Protein AF-0000000069045627 (afdb_homodimer)

Radius of gyration: 21.88 Å; Cα contacts (8 Å, |Δi|>4): 289; chains: 2; bounding box: 54×64×60 Å

Sequence (318 aa):
MNRHRKIKRFFKDYVNQIYPMMIELLEDELQKSTEKRKRIWTRKWILRRGTHGASVGLLRELASEDVNEYRSFMRMNVEQFQLILQNISDKIQRSDTAMREAISAKDKLQVTLSFLATGNSFRTLTHIFRVPKPSISTFLPEVLDAIYDFLKDYIKVRKMNRHRKIKRFFKDYVNQIYPMMIELLEDELQKSTEKRKRIWTRKWILRRGTHGASVGLLRELASEDVNEYRSFMRMNVEQFQLILQNISDKIQRSDTAMREAISAKDKLQVTLSFLATGNSFRTLTHIFRVPKPSISTFLPEVLDAIYDFLKDYIKVRK

Structure (mmCIF, N/CA/C/O backbone):
data_AF-0000000069045627-model_v1
#
loop_
_entity.id
_entity.type
_entity.pdbx_description
1 polymer 'Uncharacterized protein'
#
loop_
_atom_site.group_PDB
_atom_site.id
_atom_site.type_symbol
_atom_site.label_atom_id
_atom_site.label_alt_id
_atom_site.label_comp_id
_atom_site.label_asym_id
_atom_site.label_entity_id
_atom_site.label_seq_id
_atom_site.pdbx_PDB_ins_code
_atom_site.Cartn_x
_atom_site.Cartn_y
_atom_site.Cartn_z
_atom_site.occupancy
_atom_site.B_iso_or_equiv
_atom_site.auth_seq_id
_atom_site.auth_comp_id
_atom_site.auth_asym_id
_atom_site.auth_atom_id
_atom_site.pdbx_PDB_model_num
ATOM 1 N N . MET A 1 1 ? -20.578 34.938 -1.764 1 29.09 1 MET A N 1
ATOM 2 C CA . MET A 1 1 ? -19.781 34.656 -2.947 1 29.09 1 MET A CA 1
ATOM 3 C C . MET A 1 1 ? -19.422 33.156 -2.99 1 29.09 1 MET A C 1
ATOM 5 O O . MET A 1 1 ? -19.5 32.469 -1.977 1 29.09 1 MET A O 1
ATOM 9 N N . ASN A 1 2 ? -18.641 32.688 -4.125 1 38.72 2 ASN A N 1
ATOM 10 C CA . ASN A 1 2 ? -18.438 31.672 -5.141 1 38.72 2 ASN A CA 1
ATOM 11 C C . ASN A 1 2 ? -17.469 30.609 -4.672 1 38.72 2 ASN A C 1
ATOM 13 O O . ASN A 1 2 ? -16.25 30.859 -4.594 1 38.72 2 ASN A O 1
ATOM 17 N N . ARG A 1 3 ? -17.734 29.734 -3.986 1 43.62 3 ARG A N 1
ATOM 18 C CA . ARG A 1 3 ? -17.094 28.516 -3.477 1 43.62 3 ARG A CA 1
ATOM 19 C C . ARG A 1 3 ? -16.375 27.766 -4.594 1 43.62 3 ARG A C 1
ATOM 21 O O . ARG A 1 3 ? -15.266 27.266 -4.398 1 43.62 3 ARG A O 1
ATOM 28 N N . HIS A 1 4 ? -16.859 27.938 -5.73 1 41.72 4 HIS A N 1
ATOM 29 C CA . HIS A 1 4 ? -16.359 27.406 -6.988 1 41.72 4 HIS A CA 1
ATOM 30 C C . HIS A 1 4 ? -15.055 28.078 -7.395 1 41.72 4 HIS A C 1
ATOM 32 O O . HIS A 1 4 ? -14.141 27.438 -7.898 1 41.72 4 HIS A O 1
ATOM 38 N N . ARG A 1 5 ? -14.875 29.281 -7.145 1 47.22 5 ARG A N 1
ATOM 39 C CA . ARG A 1 5 ? -13.711 30 -7.641 1 47.22 5 ARG A CA 1
ATOM 40 C C . ARG A 1 5 ? -12.469 29.656 -6.832 1 47.22 5 ARG A C 1
ATOM 42 O O . ARG A 1 5 ? -11.367 29.547 -7.383 1 47.22 5 ARG A O 1
ATOM 49 N N . LYS A 1 6 ? -12.664 29.281 -5.625 1 44.47 6 LYS A N 1
ATOM 50 C CA . LYS A 1 6 ? -11.547 29.047 -4.707 1 44.47 6 LYS A CA 1
ATOM 51 C C . LYS A 1 6 ? -11.008 27.625 -4.859 1 44.47 6 LYS A C 1
ATOM 53 O O . LYS A 1 6 ? -9.805 27.391 -4.719 1 44.47 6 LYS A O 1
ATOM 58 N N . ILE A 1 7 ? -11.703 26.734 -5.301 1 44.66 7 ILE A N 1
ATOM 59 C CA . ILE A 1 7 ? -11.266 25.406 -5.73 1 44.66 7 ILE A CA 1
ATOM 60 C C . ILE A 1 7 ? -10.398 25.531 -6.977 1 44.66 7 ILE A C 1
ATOM 62 O O . ILE A 1 7 ? -9.367 24.859 -7.09 1 44.66 7 ILE A O 1
ATOM 66 N N . LYS A 1 8 ? -10.688 26.422 -7.867 1 45.97 8 LYS A N 1
ATOM 67 C CA . LYS A 1 8 ? -9.938 26.688 -9.094 1 45.97 8 LYS A CA 1
ATOM 68 C C . LYS A 1 8 ? -8.523 27.156 -8.781 1 45.97 8 LYS A C 1
ATOM 70 O O . LYS A 1 8 ? -7.562 26.703 -9.406 1 45.97 8 LYS A O 1
ATOM 75 N N . ARG A 1 9 ? -8.32 28.047 -7.793 1 48.56 9 ARG A N 1
ATOM 76 C CA . ARG A 1 9 ? -6.992 28.562 -7.461 1 48.56 9 ARG A CA 1
ATOM 77 C C . ARG A 1 9 ? -6.164 27.5 -6.727 1 48.56 9 ARG A C 1
ATOM 79 O O . ARG A 1 9 ? -4.969 27.359 -6.988 1 48.56 9 ARG A O 1
ATOM 86 N N . PHE A 1 10 ? -6.629 26.75 -6 1 42.94 10 PHE A N 1
ATOM 87 C CA . PHE A 1 10 ? -5.973 25.625 -5.336 1 42.94 10 PHE A CA 1
ATOM 88 C C . PHE A 1 10 ? -5.449 24.625 -6.359 1 42.94 10 PHE A C 1
ATOM 90 O O . PHE A 1 10 ? -4.316 24.156 -6.254 1 42.94 10 PHE A O 1
ATOM 97 N N . PHE A 1 11 ? -6.094 24.5 -7.496 1 45.31 11 PHE A N 1
ATOM 98 C CA . PHE A 1 11 ? -5.562 23.703 -8.586 1 45.31 11 PHE A CA 1
ATOM 99 C C . PHE A 1 11 ? -4.422 24.422 -9.289 1 45.31 11 PHE A C 1
ATOM 101 O O . PHE A 1 11 ? -3.426 23.797 -9.672 1 45.31 11 PHE A O 1
ATOM 108 N N . LYS A 1 12 ? -4.484 25.562 -9.422 1 46.28 12 LYS A N 1
ATOM 109 C CA . LYS A 1 12 ? -3.422 26.297 -10.094 1 46.28 12 LYS A CA 1
ATOM 110 C C . LYS A 1 12 ? -2.111 26.203 -9.32 1 46.28 12 LYS A C 1
ATOM 112 O O . LYS A 1 12 ? -1.058 25.938 -9.898 1 46.28 12 LYS A O 1
ATOM 117 N N . ASP A 1 13 ? -2.137 26.5 -8.078 1 43.38 13 ASP A N 1
ATOM 118 C CA . ASP A 1 13 ? -0.967 26.594 -7.211 1 43.38 13 ASP A CA 1
ATOM 119 C C . ASP A 1 13 ? -0.423 25.203 -6.875 1 43.38 13 ASP A C 1
ATOM 121 O O . ASP A 1 13 ? 0.788 25.031 -6.727 1 43.38 13 ASP A O 1
ATOM 125 N N . TYR A 1 14 ? -1.104 24.25 -6.676 1 41.78 14 TYR A N 1
ATOM 126 C CA . TYR A 1 14 ? -0.613 22.875 -6.59 1 41.78 14 TYR A CA 1
ATOM 127 C C . TYR A 1 14 ? 0.168 22.5 -7.84 1 41.78 14 TYR A C 1
ATOM 129 O O . TYR A 1 14 ? 1.238 21.891 -7.75 1 41.78 14 TYR A O 1
ATOM 137 N N . VAL A 1 15 ? -0.14 23.047 -8.961 1 43.44 15 VAL A N 1
ATOM 138 C CA . VAL A 1 15 ? 0.627 22.953 -10.195 1 43.44 15 VAL A CA 1
ATOM 139 C C . VAL A 1 15 ? 1.948 23.703 -10.039 1 43.44 15 VAL A C 1
ATOM 141 O O . VAL A 1 15 ? 3.002 23.219 -10.453 1 43.44 15 VAL A O 1
ATOM 144 N N . ASN A 1 16 ? 2.023 24.781 -9.438 1 46.12 16 ASN A N 1
ATOM 145 C CA . ASN A 1 16 ? 3.279 25.5 -9.242 1 46.12 16 ASN A CA 1
ATOM 146 C C . ASN A 1 16 ? 4.168 24.812 -8.211 1 46.12 16 ASN A C 1
ATOM 148 O O . ASN A 1 16 ? 5.395 24.906 -8.281 1 46.12 16 ASN A O 1
ATOM 152 N N . GLN A 1 17 ? 3.578 24.219 -7.117 1 42.66 17 GLN A N 1
ATOM 153 C CA . GLN A 1 17 ? 4.332 23.453 -6.133 1 42.66 17 GLN A CA 1
ATOM 154 C C . GLN A 1 17 ? 4.676 22.062 -6.664 1 42.66 17 GLN A C 1
ATOM 156 O O . GLN A 1 17 ? 5.645 21.453 -6.211 1 42.66 17 GLN A O 1
ATOM 161 N N . ILE A 1 18 ? 3.916 21.516 -7.461 1 45.47 18 ILE A N 1
ATOM 162 C CA . ILE A 1 18 ? 4.289 20.328 -8.227 1 45.47 18 ILE A CA 1
ATOM 163 C C . ILE A 1 18 ? 5.488 20.656 -9.125 1 45.47 18 ILE A C 1
ATOM 165 O O . ILE A 1 18 ? 6.355 19.797 -9.328 1 45.47 18 ILE A O 1
ATOM 169 N N . TYR A 1 19 ? 5.586 21.859 -9.492 1 45.12 19 TYR A N 1
ATOM 170 C CA . TYR A 1 19 ? 6.738 22.281 -10.289 1 45.12 19 TYR A CA 1
ATOM 171 C C . TYR A 1 19 ? 8.039 21.984 -9.555 1 45.12 19 TYR A C 1
ATOM 173 O O . TYR A 1 19 ? 8.961 21.391 -10.125 1 45.12 19 TYR A O 1
ATOM 181 N N . PRO A 1 20 ? 8.18 22.609 -8.367 1 46.31 20 PRO A N 1
ATOM 182 C CA . PRO A 1 20 ? 9.438 22.172 -7.746 1 46.31 20 PRO A CA 1
ATOM 183 C C . PRO A 1 20 ? 9.477 20.688 -7.461 1 46.31 20 PRO A C 1
ATOM 185 O O . PRO A 1 20 ? 10.539 20.062 -7.551 1 46.31 20 PRO A O 1
ATOM 188 N N . MET A 1 21 ? 8.375 20.031 -7.199 1 44.62 21 MET A N 1
ATOM 189 C CA . MET A 1 21 ? 8.32 18.578 -7.098 1 44.62 21 MET A CA 1
ATOM 190 C C . MET A 1 21 ? 8.609 17.938 -8.445 1 44.62 21 MET A C 1
ATOM 192 O O . MET A 1 21 ? 9.32 16.922 -8.516 1 44.62 21 MET A O 1
ATOM 196 N N . MET A 1 22 ? 8.031 18.469 -9.422 1 45.34 22 MET A N 1
ATOM 197 C CA . MET A 1 22 ? 8.445 18.062 -10.766 1 45.34 22 MET A CA 1
ATOM 198 C C . MET A 1 22 ? 9.938 18.328 -10.977 1 45.34 22 MET A C 1
ATOM 200 O O . MET A 1 22 ? 10.641 17.516 -11.562 1 45.34 22 MET A O 1
ATOM 204 N N . ILE A 1 23 ? 10.344 19.484 -10.641 1 48.31 23 ILE A N 1
ATOM 205 C CA . ILE A 1 23 ? 11.773 19.766 -10.711 1 48.31 23 ILE A CA 1
ATOM 206 C C . ILE A 1 23 ? 12.547 18.797 -9.828 1 48.31 23 ILE A C 1
ATOM 208 O O . ILE A 1 23 ? 13.578 18.266 -10.234 1 48.31 23 ILE A O 1
ATOM 212 N N . GLU A 1 24 ? 12.094 18.609 -8.695 1 47.44 24 GLU A N 1
ATOM 213 C CA . GLU A 1 24 ? 12.742 17.641 -7.832 1 47.44 24 GLU A CA 1
ATOM 214 C C . GLU A 1 24 ? 12.602 16.219 -8.398 1 47.44 24 GLU A C 1
ATOM 216 O O . GLU A 1 24 ? 13.547 15.43 -8.344 1 47.44 24 GLU A O 1
ATOM 221 N N . LEU A 1 25 ? 11.445 15.859 -8.867 1 48.94 25 LEU A N 1
ATOM 222 C CA . LEU A 1 25 ? 11.305 14.625 -9.617 1 48.94 25 LEU A CA 1
ATOM 223 C C . LEU A 1 25 ? 12.266 14.586 -10.805 1 48.94 25 LEU A C 1
ATOM 225 O O . LEU A 1 25 ? 12.883 13.555 -11.07 1 48.94 25 LEU A O 1
ATOM 229 N N . LEU A 1 26 ? 12.273 15.641 -11.523 1 51.34 26 LEU A N 1
ATOM 230 C CA . LEU A 1 26 ? 13.25 15.727 -12.602 1 51.34 26 LEU A CA 1
ATOM 231 C C . LEU A 1 26 ? 14.672 15.641 -12.062 1 51.34 26 LEU A C 1
ATOM 233 O O . LEU A 1 26 ? 15.531 14.992 -12.656 1 51.34 26 LEU A O 1
ATOM 237 N N . GLU A 1 27 ? 14.898 16.312 -11.055 1 48.59 27 GLU A N 1
ATOM 238 C CA . GLU A 1 27 ? 16.219 16.234 -10.445 1 48.59 27 GLU A CA 1
ATOM 239 C C . GLU A 1 27 ? 16.5 14.844 -9.898 1 48.59 27 GLU A C 1
ATOM 241 O O . GLU A 1 27 ? 17.625 14.336 -10.016 1 48.59 27 GLU A O 1
ATOM 246 N N . ASP A 1 28 ? 15.617 14.273 -9.242 1 48.75 28 ASP A N 1
ATOM 247 C CA . ASP A 1 28 ? 15.75 12.898 -8.773 1 48.75 28 ASP A CA 1
ATOM 248 C C . ASP A 1 28 ? 15.977 11.945 -9.945 1 48.75 28 ASP A C 1
ATOM 250 O O . ASP A 1 28 ? 16.844 11.062 -9.875 1 48.75 28 ASP A O 1
ATOM 254 N N . GLU A 1 29 ? 15.188 12.156 -10.898 1 49.5 29 GLU A N 1
ATOM 255 C CA . GLU A 1 29 ? 15.469 11.406 -12.117 1 49.5 29 GLU A CA 1
ATOM 256 C C . GLU A 1 29 ? 16.875 11.68 -12.617 1 49.5 29 GLU A C 1
ATOM 258 O O . GLU A 1 29 ? 17.562 10.766 -13.078 1 49.5 29 GLU A O 1
ATOM 263 N N . LEU A 1 30 ? 17.188 12.906 -12.672 1 49.72 30 LEU A N 1
ATOM 264 C CA . LEU A 1 30 ? 18.531 13.281 -13.102 1 49.72 30 LEU A CA 1
ATOM 265 C C . LEU A 1 30 ? 19.578 12.703 -12.164 1 49.72 30 LEU A C 1
ATOM 267 O O . LEU A 1 30 ? 20.641 12.25 -12.609 1 49.72 30 LEU A O 1
ATOM 271 N N . GLN A 1 31 ? 19.297 12.875 -10.898 1 47.09 31 GLN A N 1
ATOM 272 C CA . GLN A 1 31 ? 20.266 12.32 -9.953 1 47.09 31 GLN A CA 1
ATOM 273 C C . GLN A 1 31 ? 20.344 10.797 -10.07 1 47.09 31 GLN A C 1
ATOM 275 O O . GLN A 1 31 ? 21.422 10.211 -9.992 1 47.09 31 GLN A O 1
ATOM 280 N N . LYS A 1 32 ? 19.219 10.195 -10.18 1 50.72 32 LYS A N 1
ATOM 281 C CA . LYS A 1 32 ? 19.219 8.758 -10.438 1 50.72 32 LYS A CA 1
ATOM 282 C C . LYS A 1 32 ? 19.984 8.422 -11.711 1 50.72 32 LYS A C 1
ATOM 284 O O . LYS A 1 32 ? 20.656 7.391 -11.781 1 50.72 32 LYS A O 1
ATOM 289 N N . SER A 1 33 ? 19.797 9.305 -12.641 1 47.97 33 SER A N 1
ATOM 290 C CA . SER A 1 33 ? 20.531 9.094 -13.875 1 47.97 33 SER A CA 1
ATOM 291 C C . SER A 1 33 ? 22.031 9.25 -13.656 1 47.97 33 SER A C 1
ATOM 293 O O . SER A 1 33 ? 22.844 8.602 -14.328 1 47.97 33 SER A O 1
ATOM 295 N N . THR A 1 34 ? 22.391 10.242 -12.969 1 48.12 34 THR A N 1
ATOM 296 C CA . THR A 1 34 ? 23.812 10.469 -12.773 1 48.12 34 THR A CA 1
ATOM 297 C C . THR A 1 34 ? 24.375 9.508 -11.734 1 48.12 34 THR A C 1
ATOM 299 O O . THR A 1 34 ? 25.594 9.297 -11.664 1 48.12 34 THR A O 1
ATOM 302 N N . GLU A 1 35 ? 23.688 9.375 -10.617 1 45.06 35 GLU A N 1
ATOM 303 C CA . GLU A 1 35 ? 24.281 8.484 -9.617 1 45.06 35 GLU A CA 1
ATOM 304 C C . GLU A 1 35 ? 24.422 7.066 -10.164 1 45.06 35 GLU A C 1
ATOM 306 O O . GLU A 1 35 ? 23.5 6.535 -10.781 1 45.06 35 GLU A O 1
ATOM 311 N N . LYS A 1 36 ? 25.609 6.664 -10.539 1 41.41 36 LYS A N 1
ATOM 312 C CA . LYS A 1 36 ? 25.891 5.266 -10.852 1 41.41 36 LYS A CA 1
ATOM 313 C C . LYS A 1 36 ? 25.031 4.324 -10.016 1 41.41 36 LYS A C 1
ATOM 315 O O . LYS A 1 36 ? 24.891 4.508 -8.812 1 41.41 36 LYS A O 1
ATOM 320 N N . ARG A 1 37 ? 23.875 3.779 -10.508 1 43.44 37 ARG A N 1
ATOM 321 C CA . ARG A 1 37 ? 23.078 2.754 -9.844 1 43.44 37 ARG A CA 1
ATOM 322 C C . ARG A 1 37 ? 23.938 1.934 -8.883 1 43.44 37 ARG A C 1
ATOM 324 O O . ARG A 1 37 ? 24.703 1.066 -9.305 1 43.44 37 ARG A O 1
ATOM 331 N N . LYS A 1 38 ? 24.781 2.578 -8.086 1 40.91 38 LYS A N 1
ATOM 332 C CA . LYS A 1 38 ? 25.469 1.66 -7.176 1 40.91 38 LYS A CA 1
ATOM 333 C C . LYS A 1 38 ? 24.578 0.466 -6.836 1 40.91 38 LYS A C 1
ATOM 335 O O . LYS A 1 38 ? 23.359 0.604 -6.715 1 40.91 38 LYS A O 1
ATOM 340 N N . ARG A 1 39 ? 24.969 -0.7 -7.266 1 45.22 39 ARG A N 1
ATOM 341 C CA . ARG A 1 39 ? 24.391 -1.993 -6.91 1 45.22 39 ARG A CA 1
ATOM 342 C C . ARG A 1 39 ? 23.828 -1.969 -5.496 1 45.22 39 ARG A C 1
ATOM 344 O O . ARG A 1 39 ? 24.578 -1.957 -4.516 1 45.22 39 ARG A O 1
ATOM 351 N N . ILE A 1 40 ? 23.047 -0.946 -5.094 1 50.75 40 ILE A N 1
ATOM 352 C CA . ILE A 1 40 ? 22.5 -0.824 -3.744 1 50.75 40 ILE A CA 1
ATOM 353 C C . ILE A 1 40 ? 22.078 -2.197 -3.232 1 50.75 40 ILE A C 1
ATOM 355 O O . ILE A 1 40 ? 21.328 -2.916 -3.904 1 50.75 40 ILE A O 1
ATOM 359 N N . TRP A 1 41 ? 22.969 -2.869 -2.404 1 60.09 41 TRP A N 1
ATOM 360 C CA . TRP A 1 41 ? 22.531 -3.879 -1.441 1 60.09 41 TRP A CA 1
ATOM 361 C C . TRP A 1 41 ? 21.062 -3.715 -1.1 1 60.09 41 TRP A C 1
ATOM 363 O O . TRP A 1 41 ? 20.5 -2.623 -1.23 1 60.09 41 TRP A O 1
ATOM 373 N N . THR A 1 42 ? 20.391 -4.758 -1.012 1 72.88 42 THR A N 1
ATOM 374 C CA . THR A 1 42 ? 18.969 -4.852 -0.674 1 72.88 42 THR A CA 1
ATOM 375 C C . THR A 1 42 ? 18.641 -3.945 0.51 1 72.88 42 THR A C 1
ATOM 377 O O . THR A 1 42 ? 19.281 -4.023 1.558 1 72.88 42 THR A O 1
ATOM 380 N N . ARG A 1 43 ? 17.812 -2.975 0.395 1 87.31 43 ARG A N 1
ATOM 381 C CA . ARG A 1 43 ? 17.344 -2.059 1.425 1 87.31 43 ARG A CA 1
ATOM 382 C C . ARG A 1 43 ? 16.812 -2.822 2.635 1 87.31 43 ARG A C 1
ATOM 384 O O . ARG A 1 43 ? 16.156 -3.857 2.488 1 87.31 43 ARG A O 1
ATOM 391 N N . LYS A 1 44 ? 17.234 -2.342 3.805 1 87.5 44 LYS A N 1
ATOM 392 C CA . LYS A 1 44 ? 16.891 -3.021 5.055 1 87.5 44 LYS A CA 1
ATOM 393 C C . LYS A 1 44 ? 15.391 -3.248 5.176 1 87.5 44 LYS A C 1
ATOM 395 O O . LYS A 1 44 ? 14.953 -4.324 5.586 1 87.5 44 LYS A O 1
ATOM 400 N N . TRP A 1 45 ? 14.633 -2.203 4.812 1 92.5 45 TRP A N 1
ATOM 401 C CA . TRP A 1 45 ? 13.188 -2.326 4.977 1 92.5 45 TRP A CA 1
ATOM 402 C C . TRP A 1 45 ? 12.617 -3.373 4.023 1 92.5 45 TRP A C 1
ATOM 404 O O . TRP A 1 45 ? 11.609 -4.012 4.324 1 92.5 45 TRP A O 1
ATOM 414 N N . ILE A 1 46 ? 13.273 -3.676 2.93 1 93 46 ILE A N 1
ATOM 415 C CA . ILE A 1 46 ? 12.852 -4.699 1.979 1 93 46 ILE A CA 1
ATOM 416 C C . ILE A 1 46 ? 13.117 -6.086 2.562 1 93 46 ILE A C 1
ATOM 418 O O . ILE A 1 46 ? 12.344 -7.02 2.342 1 93 46 ILE A O 1
ATOM 422 N N . LEU A 1 47 ? 14.18 -6.195 3.303 1 90.25 47 LEU A N 1
ATOM 423 C CA . LEU A 1 47 ? 14.594 -7.465 3.891 1 90.25 47 LEU A CA 1
ATOM 424 C C . LEU A 1 47 ? 13.594 -7.926 4.949 1 90.25 47 LEU A C 1
ATOM 426 O O . LEU A 1 47 ? 13.594 -9.094 5.344 1 90.25 47 LEU A O 1
ATOM 430 N N . ARG A 1 48 ? 12.719 -7.074 5.348 1 93.25 48 ARG A N 1
ATOM 431 C CA . ARG A 1 48 ? 11.719 -7.406 6.363 1 93.25 48 ARG A CA 1
ATOM 432 C C . ARG A 1 48 ? 10.43 -7.898 5.723 1 93.25 48 ARG A C 1
ATOM 434 O O . ARG A 1 48 ? 9.367 -7.848 6.34 1 93.25 48 ARG A O 1
ATOM 441 N N . ARG A 1 49 ? 10.508 -8.383 4.578 1 93.81 49 ARG A N 1
ATOM 442 C CA . ARG A 1 49 ? 9.359 -8.891 3.834 1 93.81 49 ARG A CA 1
ATOM 443 C C . ARG A 1 49 ? 8.641 -9.984 4.621 1 93.81 49 ARG A C 1
ATOM 445 O O . ARG A 1 49 ? 7.406 -10.031 4.637 1 93.81 49 ARG A O 1
ATOM 452 N N . GLY A 1 50 ? 9.383 -10.836 5.207 1 93.38 50 GLY A N 1
ATOM 453 C CA . GLY A 1 50 ? 8.828 -11.977 5.906 1 93.38 50 GLY A CA 1
ATOM 454 C C . GLY A 1 50 ? 8 -11.594 7.121 1 93.38 50 GLY A C 1
ATOM 455 O O . GLY A 1 50 ? 7.184 -12.391 7.598 1 93.38 50 GLY A O 1
ATOM 456 N N . THR A 1 51 ? 8.156 -10.352 7.586 1 93.62 51 THR A N 1
ATOM 457 C CA . THR A 1 51 ? 7.445 -9.938 8.789 1 93.62 51 THR A CA 1
ATOM 458 C C . THR A 1 51 ? 6.504 -8.773 8.492 1 93.62 51 THR A C 1
ATOM 460 O O . THR A 1 51 ? 5.469 -8.617 9.141 1 93.62 51 THR A O 1
ATOM 463 N N . HIS A 1 52 ? 6.828 -8 7.492 1 94.62 52 HIS A N 1
ATOM 464 C CA . HIS A 1 52 ? 6.078 -6.77 7.277 1 94.62 52 HIS A CA 1
ATOM 465 C C . HIS A 1 52 ? 5.395 -6.773 5.914 1 94.62 52 HIS A C 1
ATOM 467 O O . HIS A 1 52 ? 4.602 -5.875 5.609 1 94.62 52 HIS A O 1
ATOM 473 N N . GLY A 1 53 ? 5.652 -7.758 5.102 1 96.62 53 GLY A N 1
ATOM 474 C CA . GLY A 1 53 ? 5.035 -7.824 3.787 1 96.62 53 GLY A CA 1
ATOM 475 C C . GLY A 1 53 ? 3.559 -8.172 3.84 1 96.62 53 GLY A C 1
ATOM 476 O O . GLY A 1 53 ? 3.078 -8.711 4.84 1 96.62 53 GLY A O 1
ATOM 477 N N . ALA A 1 54 ? 2.893 -7.895 2.777 1 97.94 54 ALA A N 1
ATOM 478 C CA . ALA A 1 54 ? 1.454 -8.141 2.727 1 97.94 54 ALA A CA 1
ATOM 479 C C . ALA A 1 54 ? 1.152 -9.633 2.846 1 97.94 54 ALA A C 1
ATOM 481 O O . ALA A 1 54 ? 0.091 -10.023 3.34 1 97.94 54 ALA A O 1
ATOM 482 N N . SER A 1 55 ? 2.09 -10.477 2.408 1 97.88 55 SER A N 1
ATOM 483 C CA . SER A 1 55 ? 1.876 -11.922 2.426 1 97.88 55 SER A CA 1
ATOM 484 C C . SER A 1 55 ? 1.625 -12.43 3.844 1 97.88 55 SER A C 1
ATOM 486 O O . SER A 1 55 ? 0.783 -13.305 4.059 1 97.88 55 SER A O 1
ATOM 488 N N . VAL A 1 56 ? 2.334 -11.852 4.789 1 96.19 56 VAL A N 1
ATOM 489 C CA . VAL A 1 56 ? 2.225 -12.32 6.164 1 96.19 56 VAL A CA 1
ATOM 490 C C . VAL A 1 56 ? 1.382 -11.336 6.98 1 96.19 56 VAL A C 1
ATOM 492 O O . VAL A 1 56 ? 1.118 -11.57 8.164 1 96.19 56 VAL A O 1
ATOM 495 N N . GLY A 1 57 ? 0.939 -10.234 6.449 1 95.5 57 GLY A N 1
ATOM 496 C CA . GLY A 1 57 ? 0.144 -9.211 7.113 1 95.5 57 GLY A CA 1
ATOM 497 C C . GLY A 1 57 ? -1.239 -9.047 6.516 1 95.5 57 GLY A C 1
ATOM 498 O O . GLY A 1 57 ? -2.154 -9.812 6.836 1 95.5 57 GLY A O 1
ATOM 499 N N . LEU A 1 58 ? -1.309 -8.109 5.609 1 96.81 58 LEU A N 1
ATOM 500 C CA . LEU A 1 58 ? -2.588 -7.684 5.051 1 96.81 58 LEU A CA 1
ATOM 501 C C . LEU A 1 58 ? -3.33 -8.859 4.434 1 96.81 58 LEU A C 1
ATOM 503 O O . LEU A 1 58 ? -4.5 -9.094 4.742 1 96.81 58 LEU A O 1
ATOM 507 N N . LEU A 1 59 ? -2.637 -9.625 3.623 1 97.94 59 LEU A N 1
ATOM 508 C CA . LEU A 1 59 ? -3.312 -10.695 2.895 1 97.94 59 LEU A CA 1
ATOM 509 C C . LEU A 1 59 ? -3.76 -11.805 3.844 1 97.94 59 LEU A C 1
ATOM 511 O O . LEU A 1 59 ? -4.805 -12.422 3.631 1 97.94 59 LEU A O 1
ATOM 515 N N . ARG A 1 60 ? -2.959 -12.078 4.793 1 96.75 60 ARG A N 1
ATOM 516 C CA . ARG A 1 60 ? -3.361 -13.047 5.809 1 96.75 60 ARG A CA 1
ATOM 517 C C . ARG A 1 60 ? -4.613 -12.578 6.547 1 96.75 60 ARG A C 1
ATOM 519 O O . ARG A 1 60 ? -5.539 -13.367 6.762 1 96.75 60 ARG A O 1
ATOM 526 N N . GLU A 1 61 ? -4.645 -11.352 6.902 1 96.75 61 GLU A N 1
ATOM 527 C CA . GLU A 1 61 ? -5.785 -10.773 7.605 1 96.75 61 GLU A CA 1
ATOM 528 C C . GLU A 1 61 ? -7.039 -10.797 6.734 1 96.75 61 GLU A C 1
ATOM 530 O O . GLU A 1 61 ? -8.117 -11.18 7.191 1 96.75 61 GLU A O 1
ATOM 535 N N . LEU A 1 62 ? -6.945 -10.406 5.512 1 96.56 62 LEU A N 1
ATOM 536 C CA . LEU A 1 62 ? -8.086 -10.352 4.602 1 96.56 62 LEU A CA 1
ATOM 537 C C . LEU A 1 62 ? -8.641 -11.75 4.348 1 96.56 62 LEU A C 1
ATOM 539 O O . LEU A 1 62 ? -9.852 -11.945 4.301 1 96.56 62 LEU A O 1
ATOM 543 N N . ALA A 1 63 ? -7.711 -12.695 4.168 1 96.25 63 ALA A N 1
ATOM 544 C CA . ALA A 1 63 ? -8.117 -14.07 3.896 1 96.25 63 ALA A CA 1
ATOM 545 C C . ALA A 1 63 ? -9.016 -14.609 5 1 96.25 63 ALA A C 1
ATOM 547 O O . AL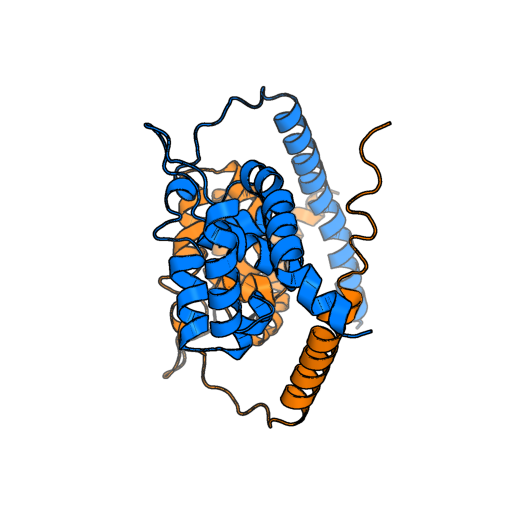A A 1 63 ? -9.938 -15.383 4.734 1 96.25 63 ALA A O 1
ATOM 548 N N . SER A 1 64 ? -8.828 -14.188 6.195 1 94.69 64 SER A N 1
ATOM 549 C CA . SER A 1 64 ? -9.562 -14.719 7.336 1 94.69 64 SER A CA 1
ATOM 550 C C . SER A 1 64 ? -10.703 -13.805 7.742 1 94.69 64 SER A C 1
ATOM 552 O O . SER A 1 64 ? -11.734 -14.266 8.25 1 94.69 64 SER A O 1
ATOM 554 N N . GLU A 1 65 ? -10.609 -12.5 7.527 1 92.94 65 GLU A N 1
ATOM 555 C CA . GLU A 1 65 ? -11.523 -11.539 8.148 1 92.94 65 GLU A CA 1
ATOM 556 C C . GLU A 1 65 ? -12.391 -10.852 7.102 1 92.94 65 GLU A C 1
ATOM 558 O O . GLU A 1 65 ? -13.43 -10.281 7.43 1 92.94 65 GLU A O 1
ATOM 563 N N . ASP A 1 66 ? -11.953 -10.797 5.93 1 93.06 66 ASP A N 1
ATOM 564 C CA . ASP A 1 66 ? -12.656 -10.031 4.895 1 93.06 66 ASP A CA 1
ATOM 565 C C . ASP A 1 66 ? -12.422 -10.641 3.516 1 93.06 66 ASP A C 1
ATOM 567 O O . ASP A 1 66 ? -11.75 -10.047 2.672 1 93.06 66 ASP A O 1
ATOM 571 N N . VAL A 1 67 ? -13.078 -11.688 3.211 1 90.94 67 VAL A N 1
ATOM 572 C CA . VAL A 1 67 ? -12.859 -12.492 2.014 1 90.94 67 VAL A CA 1
ATOM 573 C C . VAL A 1 67 ? -13.203 -11.672 0.771 1 90.94 67 VAL A C 1
ATOM 575 O O . VAL A 1 67 ? -12.562 -11.828 -0.274 1 90.94 67 VAL A O 1
ATOM 578 N N . ASN A 1 68 ? -14.125 -10.773 0.907 1 89.25 68 ASN A N 1
ATOM 579 C CA . ASN A 1 68 ? -14.484 -9.93 -0.23 1 89.25 68 ASN A CA 1
ATOM 580 C C . ASN A 1 68 ? -13.352 -8.984 -0.611 1 89.25 68 ASN A C 1
ATOM 582 O O . ASN A 1 68 ? -13.055 -8.812 -1.794 1 89.25 68 ASN A O 1
ATOM 586 N N . GLU A 1 69 ? -12.773 -8.414 0.432 1 92.25 69 GLU A N 1
ATOM 587 C CA . GLU A 1 69 ? -11.641 -7.535 0.15 1 92.25 69 GLU A CA 1
ATOM 588 C C . GLU A 1 69 ? -10.453 -8.32 -0.389 1 92.25 69 GLU A C 1
ATOM 590 O O . GLU A 1 69 ? -9.695 -7.824 -1.228 1 92.25 69 GLU A O 1
ATOM 595 N N . TYR A 1 70 ? -10.258 -9.57 0.149 1 95.12 70 TYR A N 1
ATOM 596 C CA . TYR A 1 70 ? -9.219 -10.445 -0.395 1 95.12 70 TYR A CA 1
ATOM 597 C C . TYR A 1 70 ? -9.422 -10.664 -1.89 1 95.12 70 TYR A C 1
ATOM 599 O O . TYR A 1 70 ? -8.477 -10.555 -2.674 1 95.12 70 TYR A O 1
ATOM 607 N N . ARG A 1 71 ? -10.602 -10.875 -2.229 1 90.75 71 ARG A N 1
ATOM 608 C CA . ARG A 1 71 ? -10.914 -11.133 -3.631 1 90.75 71 ARG A CA 1
ATOM 609 C C . ARG A 1 71 ? -10.672 -9.891 -4.484 1 90.75 71 ARG A C 1
ATOM 611 O O . ARG A 1 71 ? -10.195 -9.992 -5.617 1 90.75 71 ARG A O 1
ATOM 618 N N . SER A 1 72 ? -11.008 -8.828 -3.99 1 88.81 72 SER A N 1
ATOM 619 C CA . SER A 1 72 ? -10.797 -7.578 -4.715 1 88.81 72 SER A CA 1
ATOM 620 C C . SER A 1 72 ? -9.312 -7.305 -4.922 1 88.81 72 SER A C 1
ATOM 622 O O . SER A 1 72 ? -8.906 -6.82 -5.98 1 88.81 72 SER A O 1
ATOM 624 N N . PHE A 1 73 ? -8.555 -7.645 -3.895 1 93.12 73 PHE A N 1
ATOM 625 C CA . PHE A 1 73 ? -7.121 -7.359 -3.904 1 93.12 73 PHE A CA 1
ATOM 626 C C . PHE A 1 73 ? -6.367 -8.398 -4.727 1 93.12 73 PHE A C 1
ATOM 628 O O . PHE A 1 73 ? -5.32 -8.102 -5.305 1 93.12 73 PHE A O 1
ATOM 635 N N . MET A 1 74 ? -7.012 -9.656 -4.902 1 93.38 74 MET A N 1
ATOM 636 C CA . MET A 1 74 ? -6.301 -10.758 -5.543 1 93.38 74 MET A CA 1
ATOM 637 C C . MET A 1 74 ? -7.047 -11.242 -6.781 1 93.38 74 MET A C 1
ATOM 639 O O . MET A 1 74 ? -6.535 -12.07 -7.531 1 93.38 74 MET A O 1
ATOM 643 N N . ARG A 1 75 ? -8.164 -10.781 -6.934 1 89.38 75 ARG A N 1
ATOM 644 C CA . ARG A 1 75 ? -9.047 -11.125 -8.047 1 89.38 75 ARG A CA 1
ATOM 645 C C . ARG A 1 75 ? -9.477 -12.586 -7.98 1 89.38 75 ARG A C 1
ATOM 647 O O . ARG A 1 75 ? -9.898 -13.164 -8.984 1 89.38 75 ARG A O 1
ATOM 654 N N . MET A 1 76 ? -9.32 -13.227 -6.941 1 88.44 76 MET A N 1
ATOM 655 C CA . MET A 1 76 ? -9.734 -14.609 -6.719 1 88.44 76 MET A CA 1
ATOM 656 C C . MET A 1 76 ? -9.805 -14.922 -5.23 1 88.44 76 MET A C 1
ATOM 658 O O . MET A 1 76 ? -9.32 -14.148 -4.406 1 88.44 76 MET A O 1
ATOM 662 N N . ASN A 1 77 ? -10.453 -16.016 -4.934 1 87.5 77 ASN A N 1
ATOM 663 C CA . ASN A 1 77 ? -10.539 -16.375 -3.523 1 87.5 77 ASN A CA 1
ATOM 664 C C . ASN A 1 77 ? -9.328 -17.188 -3.078 1 87.5 77 ASN A C 1
ATOM 666 O O . ASN A 1 77 ? -8.477 -17.531 -3.895 1 87.5 77 ASN A O 1
ATOM 670 N N . VAL A 1 78 ? -9.289 -17.406 -1.787 1 93.94 78 VAL A N 1
ATOM 671 C CA . VAL A 1 78 ? -8.133 -18.047 -1.171 1 93.94 78 VAL A CA 1
ATOM 672 C C . VAL A 1 78 ? -7.949 -19.453 -1.749 1 93.94 78 VAL A C 1
ATOM 674 O O . VAL A 1 78 ? -6.824 -19.891 -2.008 1 93.94 78 VAL A O 1
ATOM 677 N N . GLU A 1 79 ? -8.992 -20.125 -1.953 1 90.44 79 GLU A N 1
ATOM 678 C CA . GLU A 1 79 ? -8.938 -21.484 -2.48 1 90.44 79 GLU A CA 1
ATOM 679 C C . GLU A 1 79 ? -8.375 -21.5 -3.9 1 90.44 79 GLU A C 1
ATOM 681 O O . GLU A 1 79 ? -7.543 -22.344 -4.23 1 90.44 79 GLU A O 1
ATOM 686 N N . GLN A 1 80 ? -8.859 -20.594 -4.699 1 88.75 80 GLN A N 1
ATOM 687 C CA . GLN A 1 80 ? -8.367 -20.469 -6.066 1 88.75 80 GLN A CA 1
ATOM 688 C C . GLN A 1 80 ? -6.883 -20.125 -6.082 1 88.75 80 GLN A C 1
ATOM 690 O O . GLN A 1 80 ? -6.117 -20.656 -6.887 1 88.75 80 GLN A O 1
ATOM 695 N N . PHE A 1 81 ? -6.523 -19.266 -5.191 1 94.62 81 PHE A N 1
ATOM 696 C CA . PHE A 1 81 ? -5.117 -18.891 -5.078 1 94.62 81 PHE A CA 1
ATOM 697 C C . PHE A 1 81 ? -4.258 -20.109 -4.773 1 94.62 81 PHE A C 1
ATOM 699 O O . PHE A 1 81 ? -3.229 -20.328 -5.418 1 94.62 81 PHE A O 1
ATOM 706 N N . GLN A 1 82 ? -4.676 -20.859 -3.777 1 95.62 82 GLN A N 1
ATOM 707 C CA . GLN A 1 82 ? -3.916 -22.031 -3.354 1 95.62 82 GLN A CA 1
ATOM 708 C C . GLN A 1 82 ? -3.818 -23.062 -4.477 1 95.62 82 GLN A C 1
ATOM 710 O O . GLN A 1 82 ? -2.781 -23.703 -4.645 1 95.62 82 GLN A O 1
ATOM 715 N N . LEU A 1 83 ? -4.852 -23.172 -5.219 1 91.56 83 LEU A N 1
ATOM 716 C CA . LEU A 1 83 ? -4.863 -24.094 -6.344 1 91.56 83 LEU A CA 1
ATOM 717 C C . LEU A 1 83 ? -3.818 -23.688 -7.383 1 91.56 83 LEU A C 1
ATOM 719 O O . LEU A 1 83 ? -3.045 -24.531 -7.844 1 91.56 83 LEU A O 1
ATOM 723 N N . ILE A 1 84 ? -3.801 -22.453 -7.719 1 93.25 84 ILE A N 1
ATOM 724 C CA . ILE A 1 84 ? -2.846 -21.969 -8.711 1 93.25 84 ILE A CA 1
ATOM 725 C C . ILE A 1 84 ? -1.424 -22.109 -8.172 1 93.25 84 ILE A C 1
ATOM 727 O O . ILE A 1 84 ? -0.537 -22.609 -8.867 1 93.25 84 ILE A O 1
ATOM 731 N N . LEU A 1 85 ? -1.241 -21.734 -6.934 1 97 85 LEU A N 1
ATOM 732 C CA . LEU A 1 85 ? 0.079 -21.781 -6.316 1 97 85 LEU A CA 1
ATOM 733 C C . LEU A 1 85 ? 0.632 -23.203 -6.34 1 97 85 LEU A C 1
ATOM 735 O O . LEU A 1 85 ? 1.786 -23.422 -6.715 1 97 85 LEU A O 1
ATOM 739 N N . GLN A 1 86 ? -0.179 -24.125 -6.027 1 96.5 86 GLN A N 1
ATOM 740 C CA . GLN A 1 86 ? 0.242 -25.516 -5.945 1 96.5 86 GLN A CA 1
ATOM 741 C C . GLN A 1 86 ? 0.657 -26.047 -7.316 1 96.5 86 GLN A C 1
ATOM 743 O O . GLN A 1 86 ? 1.543 -26.906 -7.418 1 96.5 86 GLN A O 1
ATOM 748 N N . ASN A 1 87 ? 0.087 -25.484 -8.312 1 93.81 87 ASN A N 1
ATOM 749 C CA . ASN A 1 87 ? 0.297 -26.047 -9.641 1 93.81 87 ASN A CA 1
ATOM 750 C C . ASN A 1 87 ? 1.424 -25.344 -10.383 1 93.81 87 ASN A C 1
ATOM 752 O O . ASN A 1 87 ? 1.925 -25.844 -11.391 1 93.81 87 ASN A O 1
ATOM 756 N N . ILE A 1 88 ? 1.84 -24.188 -9.844 1 95.5 88 ILE A N 1
ATOM 757 C CA . ILE A 1 88 ? 2.84 -23.5 -10.648 1 95.5 88 ILE A CA 1
ATOM 758 C C . ILE A 1 88 ? 4.098 -23.266 -9.82 1 95.5 88 ILE A C 1
ATOM 760 O O . ILE A 1 88 ? 5.098 -22.75 -10.328 1 95.5 88 ILE A O 1
ATOM 764 N N . SER A 1 89 ? 4.133 -23.594 -8.57 1 97.75 89 SER A N 1
ATOM 765 C CA . SER A 1 89 ? 5.207 -23.281 -7.633 1 97.75 89 SER A CA 1
ATOM 766 C C . SER A 1 89 ? 6.551 -23.781 -8.141 1 97.75 89 SER A C 1
ATOM 768 O O . SER A 1 89 ? 7.562 -23.094 -8.039 1 97.75 89 SER A O 1
ATOM 770 N N . ASP A 1 90 ? 6.578 -24.969 -8.656 1 95.88 90 ASP A N 1
ATOM 771 C CA . ASP A 1 90 ? 7.824 -25.578 -9.102 1 95.88 90 ASP A CA 1
ATOM 772 C C . ASP A 1 90 ? 8.43 -24.812 -10.273 1 95.88 90 ASP A C 1
ATOM 774 O O . ASP A 1 90 ? 9.656 -24.797 -10.438 1 95.88 90 ASP A O 1
ATOM 778 N N . LYS A 1 91 ? 7.566 -24.203 -11.039 1 96.12 91 LYS A N 1
ATOM 779 C CA . LYS A 1 91 ? 8.023 -23.5 -12.234 1 96.12 91 LYS A CA 1
ATOM 780 C C . LYS A 1 91 ? 8.57 -22.125 -11.883 1 96.12 91 LYS A C 1
ATOM 782 O O . LYS A 1 91 ? 9.422 -21.594 -12.594 1 96.12 91 LYS A O 1
ATOM 787 N N . ILE A 1 92 ? 8.094 -21.578 -10.789 1 97.31 92 ILE A N 1
ATOM 788 C CA . ILE A 1 92 ? 8.438 -20.172 -10.57 1 97.31 92 ILE A CA 1
ATOM 789 C C . ILE A 1 92 ? 9.32 -20.047 -9.336 1 97.31 92 ILE A C 1
ATOM 791 O O . ILE A 1 92 ? 9.867 -18.969 -9.07 1 97.31 92 ILE A O 1
ATOM 795 N N . GLN A 1 93 ? 9.523 -21.047 -8.547 1 97 93 GLN A N 1
ATOM 796 C CA . GLN A 1 93 ? 10.391 -21 -7.379 1 97 93 GLN A CA 1
ATOM 797 C C . GLN A 1 93 ? 11.859 -21.109 -7.777 1 97 93 GLN A C 1
ATOM 799 O O . GLN A 1 93 ? 12.242 -22.031 -8.508 1 97 93 GLN A O 1
ATOM 804 N N . ARG A 1 94 ? 12.648 -20.156 -7.312 1 92.62 94 ARG A N 1
ATOM 805 C CA . ARG A 1 94 ? 14.086 -20.203 -7.555 1 92.62 94 ARG A CA 1
ATOM 806 C C . ARG A 1 94 ? 14.828 -20.719 -6.328 1 92.62 94 ARG A C 1
ATOM 808 O O . ARG A 1 94 ? 14.297 -20.688 -5.215 1 92.62 94 ARG A O 1
ATOM 815 N N . SER A 1 95 ? 16.062 -21.156 -6.539 1 88.88 95 SER A N 1
ATOM 816 C CA . SER A 1 95 ? 16.906 -21.656 -5.457 1 88.88 95 SER A CA 1
ATOM 817 C C . SER A 1 95 ? 17.5 -20.5 -4.66 1 88.88 95 SER A C 1
ATOM 819 O O . SER A 1 95 ? 17.828 -19.453 -5.223 1 88.88 95 SER A O 1
ATOM 821 N N . ASP A 1 96 ? 17.594 -20.828 -3.383 1 87.38 96 ASP A N 1
ATOM 822 C CA . ASP A 1 96 ? 18.25 -19.859 -2.518 1 87.38 96 ASP A CA 1
ATOM 823 C C . ASP A 1 96 ? 19.75 -19.766 -2.85 1 87.38 96 ASP A C 1
ATOM 825 O O . ASP A 1 96 ? 20.344 -20.719 -3.342 1 87.38 96 ASP A O 1
ATOM 829 N N . THR A 1 97 ? 20.203 -18.609 -2.746 1 84.25 97 THR A N 1
ATOM 830 C CA . THR A 1 97 ? 21.641 -18.438 -2.789 1 84.25 97 THR A CA 1
ATOM 831 C C . THR A 1 97 ? 22.234 -18.391 -1.38 1 84.25 97 THR A C 1
ATOM 833 O O . THR A 1 97 ? 21.484 -18.344 -0.398 1 84.25 97 THR A O 1
ATOM 836 N N . ALA A 1 98 ? 23.422 -18.578 -1.243 1 80.31 98 ALA A N 1
ATOM 837 C CA . ALA A 1 98 ? 24.109 -18.562 0.045 1 80.31 98 ALA A CA 1
ATOM 838 C C . ALA A 1 98 ? 23.844 -17.266 0.793 1 80.31 98 ALA A C 1
ATOM 840 O O . ALA A 1 98 ? 23.688 -17.266 2.018 1 80.31 98 ALA A O 1
ATOM 841 N N . MET A 1 99 ? 23.656 -16.156 0.188 1 79 99 MET A N 1
ATOM 842 C CA . MET A 1 99 ? 23.609 -14.844 0.815 1 79 99 MET A CA 1
ATOM 843 C C . MET A 1 99 ? 22.172 -14.359 0.972 1 79 99 MET A C 1
ATOM 845 O O . MET A 1 99 ? 21.891 -13.516 1.825 1 79 99 MET A O 1
ATOM 849 N N . ARG A 1 100 ? 21.344 -14.898 0.041 1 77.69 100 ARG A N 1
ATOM 850 C CA . ARG A 1 100 ? 20 -14.336 0.051 1 77.69 100 ARG A CA 1
ATOM 851 C C . ARG A 1 100 ? 18.953 -15.406 -0.263 1 77.69 100 ARG A C 1
ATOM 853 O O . ARG A 1 100 ? 19.156 -16.234 -1.162 1 77.69 100 ARG A O 1
ATOM 860 N N . GLU A 1 101 ? 17.984 -15.359 0.602 1 86 101 GLU A N 1
ATOM 861 C CA . GLU A 1 101 ? 16.844 -16.234 0.31 1 86 101 GLU A CA 1
ATOM 862 C C . GLU A 1 101 ? 16.078 -15.727 -0.906 1 86 101 GLU A C 1
ATOM 864 O O . GLU A 1 101 ? 15.867 -14.523 -1.067 1 86 101 GLU A O 1
ATOM 869 N N . ALA A 1 102 ? 15.797 -16.656 -1.742 1 93 102 ALA A N 1
ATOM 870 C CA . ALA A 1 102 ? 15 -16.328 -2.924 1 93 102 ALA A CA 1
ATOM 871 C C . ALA A 1 102 ? 13.586 -15.898 -2.537 1 93 102 ALA A C 1
ATOM 873 O O . ALA A 1 102 ? 13.055 -16.344 -1.518 1 93 102 ALA A O 1
ATOM 874 N N . ILE A 1 103 ? 12.984 -15.023 -3.332 1 96.12 103 ILE A N 1
ATOM 875 C CA . ILE A 1 103 ? 11.578 -14.672 -3.158 1 96.12 103 ILE A CA 1
ATOM 876 C C . ILE A 1 103 ? 10.711 -15.914 -3.35 1 96.12 103 ILE A C 1
ATOM 878 O O . ILE A 1 103 ? 10.883 -16.656 -4.32 1 96.12 103 ILE A O 1
ATOM 882 N N . SER A 1 104 ? 9.828 -16.172 -2.465 1 96.94 104 SER A N 1
ATOM 883 C CA . SER A 1 104 ? 9.023 -17.391 -2.496 1 96.94 104 SER A CA 1
ATOM 884 C C . SER A 1 104 ? 8.062 -17.391 -3.682 1 96.94 104 SER A C 1
ATOM 886 O O . SER A 1 104 ? 7.664 -16.328 -4.164 1 96.94 104 SER A O 1
ATOM 888 N N . ALA A 1 105 ? 7.684 -18.578 -4.074 1 98.25 105 ALA A N 1
ATOM 889 C CA . ALA A 1 105 ? 6.664 -18.719 -5.109 1 98.25 105 ALA A CA 1
ATOM 890 C C . ALA A 1 105 ? 5.363 -18.047 -4.691 1 98.25 105 ALA A C 1
ATOM 892 O O . ALA A 1 105 ? 4.68 -17.438 -5.52 1 98.25 105 ALA A O 1
ATOM 893 N N . LYS A 1 106 ? 5.078 -18.125 -3.436 1 98.38 106 LYS A N 1
ATOM 894 C CA . LYS A 1 106 ? 3.873 -17.5 -2.893 1 98.38 106 LYS A CA 1
ATOM 895 C C . LYS A 1 106 ? 3.908 -15.992 -3.068 1 98.38 106 LYS A C 1
ATOM 897 O O . LYS A 1 106 ? 2.949 -15.398 -3.562 1 98.38 106 LYS A O 1
ATOM 902 N N . ASP A 1 107 ? 4.965 -15.398 -2.713 1 98.38 107 ASP A N 1
ATOM 903 C CA . ASP A 1 107 ? 5.125 -13.953 -2.859 1 98.38 107 ASP A CA 1
ATOM 904 C C . ASP A 1 107 ? 5.055 -13.539 -4.328 1 98.38 107 ASP A C 1
ATOM 906 O O . ASP A 1 107 ? 4.418 -12.539 -4.668 1 98.38 107 ASP A O 1
ATOM 910 N N . LYS A 1 108 ? 5.762 -14.289 -5.152 1 98.62 108 LYS A N 1
ATOM 911 C CA . LYS A 1 108 ? 5.762 -13.977 -6.578 1 98.62 108 LYS A CA 1
ATOM 912 C C . LYS A 1 108 ? 4.348 -13.984 -7.145 1 98.62 108 LYS A C 1
ATOM 914 O O . LYS A 1 108 ? 3.961 -13.07 -7.879 1 98.62 108 LYS A O 1
ATOM 919 N N . LEU A 1 109 ? 3.615 -14.977 -6.793 1 98.44 109 LEU A N 1
ATOM 920 C CA . LEU A 1 109 ? 2.252 -15.102 -7.293 1 98.44 109 LEU A CA 1
ATOM 921 C C . LEU A 1 109 ? 1.354 -14.023 -6.703 1 98.44 109 LEU A C 1
ATOM 923 O O . LEU A 1 109 ? 0.538 -13.43 -7.41 1 98.44 109 LEU A O 1
ATOM 927 N N . GLN A 1 110 ? 1.454 -13.781 -5.445 1 98.75 110 GLN A N 1
ATOM 928 C CA . GLN A 1 110 ? 0.646 -12.758 -4.789 1 98.75 110 GLN A CA 1
ATOM 929 C C . GLN A 1 110 ? 0.896 -11.383 -5.402 1 98.75 110 GLN A C 1
ATOM 931 O O . GLN A 1 110 ? -0.048 -10.641 -5.684 1 98.75 110 GLN A O 1
ATOM 936 N N . VAL A 1 111 ? 2.119 -11.055 -5.598 1 98.5 111 VAL A N 1
ATOM 937 C CA . VAL A 1 111 ? 2.469 -9.766 -6.191 1 98.5 111 VAL A CA 1
ATOM 938 C C . VAL A 1 111 ? 1.888 -9.672 -7.602 1 98.5 111 VAL A C 1
ATOM 940 O O . VAL A 1 111 ? 1.3 -8.656 -7.969 1 98.5 111 VAL A O 1
ATOM 943 N N . THR A 1 112 ? 2.039 -10.703 -8.328 1 97.44 112 THR A N 1
ATOM 944 C CA . THR A 1 112 ? 1.586 -10.727 -9.711 1 97.44 112 THR A CA 1
ATOM 945 C C . THR A 1 112 ? 0.07 -10.57 -9.789 1 97.44 112 THR A C 1
ATOM 947 O O . THR A 1 112 ? -0.436 -9.742 -10.555 1 97.44 112 THR A O 1
ATOM 950 N N . LEU A 1 113 ? -0.625 -11.258 -9.008 1 95 113 LEU A N 1
ATOM 951 C CA . LEU A 1 113 ? -2.082 -11.203 -9.047 1 95 113 LEU A CA 1
ATOM 952 C C . LEU A 1 113 ? -2.59 -9.859 -8.523 1 95 113 LEU A C 1
ATOM 954 O O . LEU A 1 113 ? -3.564 -9.312 -9.047 1 95 113 LEU A O 1
ATOM 958 N N . SER A 1 114 ? -1.954 -9.398 -7.496 1 95.75 114 SER A N 1
ATOM 959 C CA . SER A 1 114 ? -2.314 -8.07 -7.004 1 95.75 114 SER A CA 1
ATOM 960 C C . SER A 1 114 ? -2.088 -7.004 -8.07 1 95.75 114 SER A C 1
ATOM 962 O O . SER A 1 114 ? -2.875 -6.066 -8.195 1 95.75 114 SER A O 1
ATOM 964 N N . PHE A 1 115 ? -0.977 -7.133 -8.75 1 94.5 115 PHE A N 1
ATOM 965 C CA . PHE A 1 115 ? -0.693 -6.23 -9.859 1 94.5 115 PHE A CA 1
ATOM 966 C C . PHE A 1 115 ? -1.832 -6.238 -10.867 1 94.5 115 PHE A C 1
ATOM 968 O O . PHE A 1 115 ? -2.348 -5.184 -11.242 1 94.5 115 PHE A O 1
ATOM 975 N N . LEU A 1 116 ? -2.242 -7.383 -11.227 1 88.56 116 LEU A N 1
ATOM 976 C CA . LEU A 1 116 ? -3.289 -7.543 -12.227 1 88.56 116 LEU A CA 1
ATOM 977 C C . LEU A 1 116 ? -4.629 -7.051 -11.695 1 88.56 116 LEU A C 1
ATOM 979 O O . LEU A 1 116 ? -5.434 -6.488 -12.445 1 88.56 116 LEU A O 1
ATOM 983 N N . ALA A 1 117 ? -4.902 -7.234 -10.445 1 90.69 117 ALA A N 1
ATOM 984 C CA . ALA A 1 117 ? -6.199 -6.93 -9.844 1 90.69 117 ALA A CA 1
ATOM 985 C C . ALA A 1 117 ? -6.348 -5.43 -9.594 1 90.69 117 ALA A C 1
ATOM 987 O O . ALA A 1 117 ? -7.438 -4.875 -9.75 1 90.69 117 ALA A O 1
ATOM 988 N N . THR A 1 118 ? -5.297 -4.777 -9.18 1 86.81 118 THR A N 1
ATOM 989 C CA . THR A 1 118 ? -5.406 -3.422 -8.656 1 86.81 118 THR A CA 1
ATOM 990 C C . THR A 1 118 ? -4.871 -2.404 -9.656 1 86.81 118 THR A C 1
ATOM 992 O O . THR A 1 118 ? -5.262 -1.236 -9.633 1 86.81 118 THR A O 1
ATOM 995 N N . GLY A 1 119 ? -3.861 -2.848 -10.438 1 86.31 119 GLY A N 1
ATOM 996 C CA . GLY A 1 119 ? -3.195 -1.908 -11.328 1 86.31 119 GLY A CA 1
ATOM 997 C C . GLY A 1 119 ? -2.174 -1.037 -10.625 1 86.31 119 GLY A C 1
ATOM 998 O O . GLY A 1 119 ? -1.719 -0.033 -11.172 1 86.31 119 GLY A O 1
ATOM 999 N N . ASN A 1 120 ? -1.84 -1.354 -9.453 1 89.44 120 ASN A N 1
ATOM 1000 C CA . ASN A 1 120 ? -0.844 -0.592 -8.711 1 89.44 120 ASN A CA 1
ATOM 1001 C C . ASN A 1 120 ? 0.512 -0.607 -9.406 1 89.44 120 ASN A C 1
ATOM 1003 O O . ASN A 1 120 ? 0.877 -1.599 -10.039 1 89.44 120 ASN A O 1
ATOM 1007 N N . SER A 1 121 ? 1.22 0.508 -9.289 1 90.12 121 SER A N 1
ATOM 1008 C CA . SER A 1 121 ? 2.57 0.572 -9.836 1 90.12 121 SER A CA 1
ATOM 1009 C C . SER A 1 121 ? 3.5 -0.413 -9.133 1 90.12 121 SER A C 1
ATOM 1011 O O . SER A 1 121 ? 3.209 -0.866 -8.023 1 90.12 121 SER A O 1
ATOM 1013 N N . PHE A 1 122 ? 4.621 -0.734 -9.805 1 93.12 122 PHE A N 1
ATOM 1014 C CA . PHE A 1 122 ? 5.617 -1.575 -9.148 1 93.12 122 PHE A CA 1
ATOM 1015 C C . PHE A 1 122 ? 6.086 -0.943 -7.844 1 93.12 122 PHE A C 1
ATOM 1017 O O . PHE A 1 122 ? 6.34 -1.646 -6.863 1 93.12 122 PHE A O 1
ATOM 1024 N N . ARG A 1 123 ? 6.137 0.296 -7.812 1 92.88 123 ARG A N 1
ATOM 1025 C CA . ARG A 1 123 ? 6.574 0.995 -6.609 1 92.88 123 ARG A CA 1
ATOM 1026 C C . ARG A 1 123 ? 5.598 0.775 -5.461 1 92.88 123 ARG A C 1
ATOM 1028 O O . ARG A 1 123 ? 6.008 0.473 -4.336 1 92.88 123 ARG A O 1
ATOM 1035 N N . THR A 1 124 ? 4.293 0.967 -5.762 1 94.69 124 THR A N 1
ATOM 1036 C CA . THR A 1 124 ? 3.27 0.73 -4.75 1 94.69 124 THR A CA 1
ATOM 1037 C C . THR A 1 124 ? 3.305 -0.719 -4.273 1 94.69 124 THR A C 1
ATOM 1039 O O . THR A 1 124 ? 3.215 -0.986 -3.072 1 94.69 124 THR A O 1
ATOM 1042 N N . LEU A 1 125 ? 3.521 -1.596 -5.176 1 97.12 125 LEU A N 1
ATOM 1043 C CA . LEU A 1 125 ? 3.598 -3.008 -4.812 1 97.12 125 LEU A CA 1
ATOM 1044 C C . LEU A 1 125 ? 4.82 -3.281 -3.945 1 97.12 125 LEU A C 1
ATOM 1046 O O . LEU A 1 125 ? 4.777 -4.137 -3.059 1 97.12 125 LEU A O 1
ATOM 1050 N N . THR A 1 126 ? 5.93 -2.588 -4.262 1 97.19 126 THR A N 1
ATOM 1051 C CA . THR A 1 126 ? 7.117 -2.699 -3.424 1 97.19 126 THR A CA 1
ATOM 1052 C C . THR A 1 126 ? 6.816 -2.264 -1.993 1 97.19 126 THR A C 1
ATOM 1054 O O . THR A 1 126 ? 7.23 -2.92 -1.037 1 97.19 126 THR A O 1
ATOM 1057 N N . HIS A 1 127 ? 6.043 -1.236 -1.835 1 96.81 127 HIS A N 1
ATOM 1058 C CA . HIS A 1 127 ? 5.688 -0.75 -0.507 1 96.81 127 HIS A CA 1
ATOM 1059 C C . HIS A 1 127 ? 4.797 -1.749 0.225 1 96.81 127 HIS A C 1
ATOM 1061 O O . HIS A 1 127 ? 4.93 -1.934 1.437 1 96.81 127 HIS A O 1
ATOM 1067 N N . ILE A 1 128 ? 3.957 -2.404 -0.498 1 97.62 128 ILE A N 1
ATOM 1068 C CA . ILE A 1 128 ? 2.967 -3.297 0.094 1 97.62 128 ILE A CA 1
ATOM 1069 C C . ILE A 1 128 ? 3.605 -4.648 0.4 1 97.62 128 ILE A C 1
ATOM 1071 O O . ILE A 1 128 ? 3.438 -5.188 1.497 1 97.62 128 ILE A O 1
ATOM 1075 N N . PHE A 1 129 ? 4.418 -5.137 -0.51 1 98.31 129 PHE A N 1
ATOM 1076 C CA . PHE A 1 129 ? 4.859 -6.523 -0.414 1 98.31 129 PHE A CA 1
ATOM 1077 C C . PHE A 1 129 ? 6.324 -6.602 -0.006 1 98.31 129 PHE A C 1
ATOM 1079 O O . PHE A 1 129 ? 6.832 -7.68 0.312 1 98.31 129 PHE A O 1
ATOM 1086 N N . ARG A 1 130 ? 7.027 -5.5 -0.061 1 96.94 130 ARG A N 1
ATOM 1087 C CA . ARG A 1 130 ? 8.453 -5.465 0.259 1 96.94 130 ARG A CA 1
ATOM 1088 C C . ARG A 1 130 ? 9.258 -6.312 -0.72 1 96.94 130 ARG A C 1
ATOM 1090 O O . ARG A 1 130 ? 10.141 -7.07 -0.312 1 96.94 130 ARG A O 1
ATOM 1097 N N . VAL A 1 131 ? 8.922 -6.246 -1.962 1 96.62 131 VAL A N 1
ATOM 1098 C CA . VAL A 1 131 ? 9.641 -6.844 -3.082 1 96.62 131 VAL A CA 1
ATOM 1099 C C . VAL A 1 131 ? 10.156 -5.75 -4.012 1 96.62 131 VAL A C 1
ATOM 1101 O O . VAL A 1 131 ? 9.398 -4.875 -4.434 1 96.62 131 VAL A O 1
ATOM 1104 N N . PRO A 1 132 ? 11.477 -5.785 -4.238 1 94.06 132 PRO A N 1
ATOM 1105 C CA . PRO A 1 132 ? 12.047 -4.707 -5.047 1 94.06 132 PRO A CA 1
ATOM 1106 C C . PRO A 1 132 ? 11.516 -4.703 -6.48 1 94.06 132 PRO A C 1
ATOM 1108 O O . PRO A 1 132 ? 11.266 -5.77 -7.055 1 94.06 132 PRO A O 1
ATOM 1111 N N . LYS A 1 133 ? 11.469 -3.518 -7.109 1 93.19 133 LYS A N 1
ATOM 1112 C CA . LYS A 1 133 ? 10.93 -3.303 -8.445 1 93.19 133 LYS A CA 1
ATOM 1113 C C . LYS A 1 133 ? 11.633 -4.184 -9.477 1 93.19 133 LYS A C 1
ATOM 1115 O O . LYS A 1 133 ? 10.977 -4.84 -10.289 1 93.19 133 LYS A O 1
ATOM 1120 N N . PRO A 1 134 ? 12.992 -4.215 -9.516 1 91.62 134 PRO A N 1
ATOM 1121 C CA . PRO A 1 134 ? 13.648 -5.047 -10.523 1 91.62 134 PRO A CA 1
ATOM 1122 C C . PRO A 1 134 ? 13.258 -6.52 -10.422 1 91.62 134 PRO A C 1
ATOM 1124 O O . PRO A 1 134 ? 13.133 -7.203 -11.438 1 91.62 134 PRO A O 1
ATOM 1127 N N . SER A 1 135 ? 13.086 -6.996 -9.172 1 95.44 135 SER A N 1
A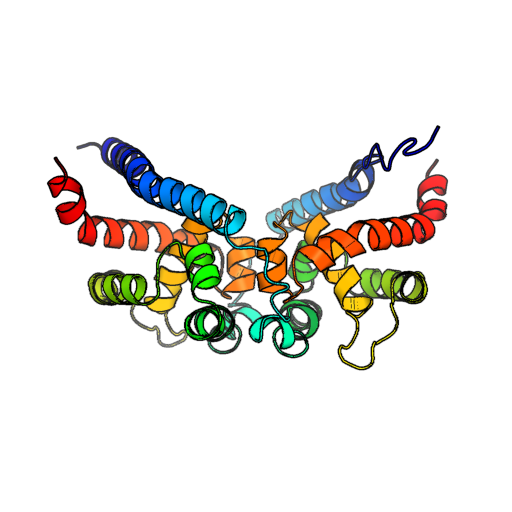TOM 1128 C CA . SER A 1 135 ? 12.656 -8.383 -9 1 95.44 135 SER A CA 1
ATOM 1129 C C . SER A 1 135 ? 11.266 -8.609 -9.578 1 95.44 135 SER A C 1
ATOM 1131 O O . SER A 1 135 ? 11.031 -9.609 -10.258 1 95.44 135 SER A O 1
ATOM 1133 N N . ILE A 1 136 ? 10.344 -7.656 -9.336 1 95.94 136 ILE A N 1
ATOM 1134 C CA . ILE A 1 136 ? 8.984 -7.773 -9.859 1 95.94 136 ILE A CA 1
ATOM 1135 C C . ILE A 1 136 ? 9.023 -7.828 -11.383 1 95.94 136 ILE A C 1
ATOM 1137 O O . ILE A 1 136 ? 8.406 -8.695 -12 1 95.94 136 ILE A O 1
ATOM 1141 N N . SER A 1 137 ? 9.773 -6.941 -11.953 1 95.19 137 SER A N 1
ATOM 1142 C CA . SER A 1 137 ? 9.883 -6.871 -13.406 1 95.19 137 SER A CA 1
ATOM 1143 C C . SER A 1 137 ? 10.406 -8.18 -13.992 1 95.19 137 SER A C 1
ATOM 1145 O O . SER A 1 137 ? 9.984 -8.594 -15.07 1 95.19 137 SER A O 1
ATOM 1147 N N . THR A 1 138 ? 11.25 -8.781 -13.242 1 94.69 138 THR A N 1
ATOM 1148 C CA . THR A 1 138 ? 11.914 -9.984 -13.719 1 94.69 138 THR A CA 1
ATOM 1149 C C . THR A 1 138 ? 11 -11.195 -13.602 1 94.69 138 THR A C 1
ATOM 1151 O O . THR A 1 138 ? 10.875 -11.984 -14.547 1 94.69 138 THR A O 1
ATOM 1154 N N . PHE A 1 139 ? 10.344 -11.312 -12.438 1 95.38 139 PHE A N 1
ATOM 1155 C CA . PHE A 1 139 ? 9.617 -12.57 -12.266 1 95.38 139 PHE A CA 1
ATOM 1156 C C . PHE A 1 139 ? 8.203 -12.461 -12.82 1 95.38 139 PHE A C 1
ATOM 1158 O O . PHE A 1 139 ? 7.523 -13.469 -12.992 1 95.38 139 PHE A O 1
ATOM 1165 N N . LEU A 1 140 ? 7.715 -11.336 -13.055 1 96 140 LEU A N 1
ATOM 1166 C CA . LEU A 1 140 ? 6.324 -11.125 -13.445 1 96 140 LEU A CA 1
ATOM 1167 C C . LEU A 1 140 ? 5.996 -11.883 -14.727 1 96 140 LEU A C 1
ATOM 1169 O O . LEU A 1 140 ? 5.047 -12.664 -14.766 1 96 140 LEU A O 1
ATOM 1173 N N . PRO A 1 141 ? 6.801 -11.75 -15.797 1 92.62 141 PRO A N 1
ATOM 1174 C CA . PRO A 1 141 ? 6.5 -12.508 -17.016 1 92.62 141 PRO A CA 1
ATOM 1175 C C . PRO A 1 141 ? 6.57 -14.016 -16.797 1 92.62 141 PRO A C 1
ATOM 1177 O O . PRO A 1 141 ? 5.785 -14.766 -17.391 1 92.62 141 PRO A O 1
ATOM 1180 N N . GLU A 1 142 ? 7.461 -14.445 -15.984 1 95.94 142 GLU A N 1
ATOM 1181 C CA . GLU A 1 142 ? 7.605 -15.867 -15.68 1 95.94 142 GLU A CA 1
ATOM 1182 C C . GLU A 1 142 ? 6.363 -16.406 -14.984 1 95.94 142 GLU A C 1
ATOM 1184 O O . GLU A 1 142 ? 5.891 -17.5 -15.312 1 95.94 142 GLU A O 1
ATOM 1189 N N . VAL A 1 143 ? 5.867 -15.656 -14.031 1 96.44 143 VAL A N 1
ATOM 1190 C CA . VAL A 1 143 ? 4.68 -16.062 -13.289 1 96.44 143 VAL A CA 1
ATOM 1191 C C . VAL A 1 143 ? 3.475 -16.109 -14.227 1 96.44 143 VAL A C 1
ATOM 1193 O O . VAL A 1 143 ? 2.701 -17.078 -14.195 1 96.44 143 VAL A O 1
ATOM 1196 N N . LEU A 1 144 ? 3.404 -15.102 -15.039 1 94 144 LEU A N 1
ATOM 1197 C CA . LEU A 1 144 ? 2.287 -15.047 -15.977 1 94 144 LEU A CA 1
ATOM 1198 C C . LEU A 1 144 ? 2.348 -16.219 -16.953 1 94 144 LEU A C 1
ATOM 1200 O O . LEU A 1 144 ? 1.323 -16.828 -17.266 1 94 144 LEU A O 1
ATOM 1204 N N . ASP A 1 145 ? 3.535 -16.547 -17.391 1 90.69 145 ASP A N 1
ATOM 1205 C CA . ASP A 1 145 ? 3.717 -17.688 -18.281 1 90.69 145 ASP A CA 1
ATOM 1206 C C . ASP A 1 145 ? 3.307 -18.984 -17.594 1 90.69 145 ASP A C 1
ATOM 1208 O O . ASP A 1 145 ? 2.645 -19.828 -18.203 1 90.69 145 ASP A O 1
ATOM 1212 N N . ALA A 1 146 ? 3.725 -19.125 -16.422 1 94.62 146 ALA A N 1
ATOM 1213 C CA . ALA A 1 146 ? 3.406 -20.344 -15.656 1 94.62 146 ALA A CA 1
ATOM 1214 C C . ALA A 1 146 ? 1.9 -20.469 -15.445 1 94.62 146 ALA A C 1
ATOM 1216 O O . ALA A 1 146 ? 1.351 -21.578 -15.539 1 94.62 146 ALA A O 1
ATOM 1217 N N . ILE A 1 147 ? 1.239 -19.328 -15.109 1 90.75 147 ILE A N 1
ATOM 1218 C CA . ILE A 1 147 ? -0.21 -19.328 -14.945 1 90.75 147 ILE A CA 1
ATOM 1219 C C . ILE A 1 147 ? -0.878 -19.734 -16.25 1 90.75 147 ILE A C 1
ATOM 1221 O O . ILE A 1 147 ? -1.792 -20.562 -16.266 1 90.75 147 ILE A O 1
ATOM 1225 N N . TYR A 1 148 ? -0.378 -19.188 -17.312 1 85.44 148 TYR A N 1
ATOM 1226 C CA . TYR A 1 148 ? -0.926 -19.469 -18.641 1 85.44 148 TYR A CA 1
ATOM 1227 C C . TYR A 1 148 ? -0.786 -20.953 -18.969 1 85.44 148 TYR A C 1
ATOM 1229 O O . TYR A 1 148 ? -1.741 -21.594 -19.422 1 85.44 148 TYR A O 1
ATOM 1237 N N . ASP A 1 149 ? 0.334 -21.469 -18.797 1 88.31 149 ASP A N 1
ATOM 1238 C CA . ASP A 1 149 ? 0.601 -22.875 -19.078 1 88.31 149 ASP A CA 1
ATOM 1239 C C . ASP A 1 149 ? -0.334 -23.781 -18.281 1 88.31 149 ASP A C 1
ATOM 1241 O O . ASP A 1 149 ? -0.759 -24.828 -18.781 1 88.31 149 ASP A O 1
ATOM 1245 N N . PHE A 1 150 ? -0.576 -23.406 -17.078 1 87.44 150 PHE A N 1
ATOM 1246 C CA . PHE A 1 150 ? -1.435 -24.188 -16.203 1 87.44 150 PHE A CA 1
ATOM 1247 C C . PHE A 1 150 ? -2.889 -24.109 -16.641 1 87.44 150 PHE A C 1
ATOM 1249 O O . PHE A 1 150 ? -3.602 -25.109 -16.656 1 87.44 150 PHE A O 1
ATOM 1256 N N . LEU A 1 151 ? -3.297 -22.938 -17.125 1 83.38 151 LEU A N 1
ATOM 1257 C CA . LEU A 1 151 ? -4.723 -22.688 -17.344 1 83.38 151 LEU A CA 1
ATOM 1258 C C . LEU A 1 151 ? -5.09 -22.875 -18.812 1 83.38 151 LEU A C 1
ATOM 1260 O O . LEU A 1 151 ? -6.27 -22.953 -19.156 1 83.38 151 LEU A O 1
ATOM 1264 N N . LYS A 1 152 ? -4.199 -22.906 -19.703 1 76.75 152 LYS A N 1
ATOM 1265 C CA . LYS A 1 152 ? -4.441 -22.891 -21.141 1 76.75 152 LYS A CA 1
ATOM 1266 C C . LYS A 1 152 ? -5.406 -24 -21.547 1 76.75 152 LYS A C 1
ATOM 1268 O O . LYS A 1 152 ? -6.242 -23.812 -22.438 1 76.75 152 LYS A O 1
ATOM 1273 N N . ASP A 1 153 ? -5.336 -25.125 -20.938 1 73.5 153 ASP A N 1
ATOM 1274 C CA . ASP A 1 153 ? -6.223 -26.219 -21.312 1 73.5 153 ASP A CA 1
ATOM 1275 C C . ASP A 1 153 ? -7.645 -25.969 -20.812 1 73.5 153 ASP A C 1
ATOM 1277 O O . ASP A 1 153 ? -8.609 -26.484 -21.391 1 73.5 153 ASP A O 1
ATOM 1281 N N . TYR A 1 154 ? -7.723 -25.219 -19.75 1 62.44 154 TYR A N 1
ATOM 1282 C CA . TYR A 1 154 ? -9.039 -24.875 -19.234 1 62.44 154 TYR A CA 1
ATOM 1283 C C . TYR A 1 154 ? -9.695 -23.781 -20.062 1 62.44 154 TYR A C 1
ATOM 1285 O O . TYR A 1 154 ? -10.922 -23.688 -20.125 1 62.44 154 TYR A O 1
ATOM 1293 N N . ILE A 1 155 ? -8.922 -22.938 -20.578 1 55.53 155 ILE A N 1
ATOM 1294 C CA . ILE A 1 155 ? -9.398 -21.812 -21.375 1 55.53 155 ILE A CA 1
ATOM 1295 C C . ILE A 1 155 ? -9.844 -22.297 -22.75 1 55.53 155 ILE A C 1
ATOM 1297 O O . ILE A 1 155 ? -10.859 -21.859 -23.281 1 55.53 155 ILE A O 1
ATOM 1301 N N . LYS A 1 156 ? -9.18 -23.109 -23.391 1 51.19 156 LYS A N 1
ATOM 1302 C CA . LYS A 1 156 ? -9.5 -23.672 -24.703 1 51.19 156 LYS A CA 1
ATOM 1303 C C . LYS A 1 156 ? -10.805 -24.453 -24.656 1 51.19 156 LYS A C 1
ATOM 1305 O O . LYS A 1 156 ? -11.523 -24.547 -25.656 1 51.19 156 LYS A O 1
ATOM 1310 N N . VAL A 1 157 ? -10.984 -25.031 -23.594 1 46.5 157 VAL A N 1
ATOM 1311 C CA . VAL A 1 157 ? -12.156 -25.891 -23.594 1 46.5 157 VAL A CA 1
ATOM 1312 C C . VAL A 1 157 ? -13.422 -25.047 -23.75 1 46.5 157 VAL A C 1
ATOM 1314 O O . VAL A 1 157 ? -14.477 -25.562 -24.109 1 46.5 157 VAL A O 1
ATOM 1317 N N . ARG A 1 158 ? -13.492 -23.922 -23.25 1 41.53 158 ARG A N 1
ATOM 1318 C CA . ARG A 1 158 ? -14.766 -23.234 -23.406 1 41.53 158 ARG A CA 1
ATOM 1319 C C . ARG A 1 158 ? -14.961 -22.75 -24.844 1 41.53 158 ARG A C 1
ATOM 1321 O O . ARG A 1 158 ? -14.836 -21.562 -25.141 1 41.53 158 ARG A O 1
ATOM 1328 N N . LYS A 1 159 ? -14.453 -23.453 -25.891 1 35.66 159 LYS A N 1
ATOM 1329 C CA . LYS A 1 159 ? -15.039 -23.281 -27.219 1 35.66 159 LYS A CA 1
ATOM 1330 C C . LYS A 1 159 ? -16.391 -23.984 -27.312 1 35.66 159 LYS A C 1
ATOM 1332 O O . LYS A 1 159 ? -16.578 -25.062 -26.75 1 35.66 159 LYS A O 1
ATOM 1337 N N . MET B 1 1 ? 13.266 -15.641 -37.188 1 28.88 1 MET B N 1
ATOM 1338 C CA . MET B 1 1 ? 13.07 -14.453 -36.375 1 28.88 1 MET B CA 1
ATOM 1339 C C . MET B 1 1 ? 12.07 -14.734 -35.25 1 28.88 1 MET B C 1
ATOM 1341 O O . MET B 1 1 ? 11.227 -15.625 -35.375 1 28.88 1 MET B O 1
ATOM 1345 N N . ASN B 1 2 ? 11.984 -14.117 -33.969 1 33.72 2 ASN B N 1
ATOM 1346 C CA . ASN B 1 2 ? 12.352 -14.219 -32.562 1 33.72 2 ASN B CA 1
ATOM 1347 C C . ASN B 1 2 ? 11.117 -14.328 -31.672 1 33.72 2 ASN B C 1
ATOM 1349 O O . ASN B 1 2 ? 10.977 -15.289 -30.906 1 33.72 2 ASN B O 1
ATOM 1353 N N . ARG B 1 3 ? 10.711 -12.703 -30.875 1 38.09 3 ARG B N 1
ATOM 1354 C CA . ARG B 1 3 ? 9.68 -12.234 -29.969 1 38.09 3 ARG B CA 1
ATOM 1355 C C . ARG B 1 3 ? 8.289 -12.469 -30.531 1 38.09 3 ARG B C 1
ATOM 1357 O O . ARG B 1 3 ? 7.789 -11.664 -31.312 1 38.09 3 ARG B O 1
ATOM 1364 N N . HIS B 1 4 ? 8.219 -12.797 -31.625 1 35.91 4 HIS B N 1
ATOM 1365 C CA . HIS B 1 4 ? 7.004 -13.531 -31.969 1 35.91 4 HIS B CA 1
ATOM 1366 C C . HIS B 1 4 ? 6.32 -14.07 -30.719 1 35.91 4 HIS B C 1
ATOM 1368 O O . HIS B 1 4 ? 6.965 -14.703 -29.875 1 35.91 4 HIS B O 1
ATOM 1374 N N . ARG B 1 5 ? 5.457 -13.766 -30.891 1 37.03 5 ARG B N 1
ATOM 1375 C CA . ARG B 1 5 ? 4.383 -12.781 -30.953 1 37.03 5 ARG B CA 1
ATOM 1376 C C . ARG B 1 5 ? 3.422 -12.938 -29.781 1 37.03 5 ARG B C 1
ATOM 1378 O O . ARG B 1 5 ? 2.912 -14.039 -29.531 1 37.03 5 ARG B O 1
ATOM 1385 N N . LYS B 1 6 ? 4.625 -12.477 -28.906 1 40.06 6 LYS B N 1
ATOM 1386 C CA . LYS B 1 6 ? 4.215 -11.883 -27.641 1 40.06 6 LYS B CA 1
ATOM 1387 C C . LYS B 1 6 ? 2.756 -12.211 -27.328 1 40.06 6 LYS B C 1
ATOM 1389 O O . LYS B 1 6 ? 1.866 -11.938 -28.141 1 40.06 6 LYS B O 1
ATOM 1394 N N . ILE B 1 7 ? 2.771 -13.062 -26.547 1 37.06 7 ILE B N 1
ATOM 1395 C CA . ILE B 1 7 ? 2.875 -12.344 -25.281 1 37.06 7 ILE B CA 1
ATOM 1396 C C . ILE B 1 7 ? 2.289 -10.945 -25.438 1 37.06 7 ILE B C 1
ATOM 1398 O O . ILE B 1 7 ? 2.518 -10.07 -24.594 1 37.06 7 ILE B O 1
ATOM 1402 N N . LYS B 1 8 ? 1.907 -10.781 -26.562 1 42.12 8 LYS B N 1
ATOM 1403 C CA . LYS B 1 8 ? 0.864 -10.094 -27.312 1 42.12 8 LYS B CA 1
ATOM 1404 C C . LYS B 1 8 ? -0.524 -10.516 -26.844 1 42.12 8 LYS B C 1
ATOM 1406 O O . LYS B 1 8 ? -0.701 -11.609 -26.312 1 42.12 8 LYS B O 1
ATOM 1411 N N . ARG B 1 9 ? -1.339 -10.336 -27.578 1 41.72 9 ARG B N 1
ATOM 1412 C CA . ARG B 1 9 ? -2.537 -9.82 -26.922 1 41.72 9 ARG B CA 1
ATOM 1413 C C . ARG B 1 9 ? -2.762 -10.5 -25.578 1 41.72 9 ARG B C 1
ATOM 1415 O O . ARG B 1 9 ? -2.967 -11.719 -25.516 1 41.72 9 ARG B O 1
ATOM 1422 N N . PHE B 1 10 ? -1.609 -10.32 -24.812 1 43.62 10 PHE B N 1
ATOM 1423 C CA . PHE B 1 10 ? -1.814 -9.961 -23.422 1 43.62 10 PHE B CA 1
ATOM 1424 C C . PHE B 1 10 ? -3.301 -9.852 -23.094 1 43.62 10 PHE B C 1
ATOM 1426 O O . PHE B 1 10 ? -3.717 -10.078 -21.969 1 43.62 10 PHE B O 1
ATOM 1433 N N . PHE B 1 11 ? -3.75 -9.633 -24.281 1 39.72 11 PHE B N 1
ATOM 1434 C CA . PHE B 1 11 ? -5.188 -9.891 -24.25 1 39.72 11 PHE B CA 1
ATOM 1435 C C . PHE B 1 11 ? -5.473 -11.383 -24.141 1 39.72 11 PHE B C 1
ATOM 1437 O O . PHE B 1 11 ? -6.281 -11.797 -23.312 1 39.72 11 PHE B O 1
ATOM 1444 N N . LYS B 1 12 ? -5.562 -12.156 -25.203 1 43.38 12 LYS B N 1
ATOM 1445 C CA . LYS B 1 12 ? -6.906 -12.711 -25.062 1 43.38 12 LYS B CA 1
ATOM 1446 C C . LYS B 1 12 ? -7.438 -12.531 -23.641 1 43.38 12 LYS B C 1
ATOM 1448 O O . LYS B 1 12 ? -6.926 -13.148 -22.703 1 43.38 12 LYS B O 1
ATOM 1453 N N . ASP B 1 13 ? -6.406 -11.078 -23.453 1 39.03 13 ASP B N 1
ATOM 1454 C CA . ASP B 1 13 ? -6.871 -10.344 -22.281 1 39.03 13 ASP B CA 1
ATOM 1455 C C . ASP B 1 13 ? -7.395 -11.297 -21.203 1 39.03 13 ASP B C 1
ATOM 1457 O O . ASP B 1 13 ? -8.188 -12.188 -21.5 1 39.03 13 ASP B O 1
ATOM 1461 N N . TYR B 1 14 ? -7.418 -10.383 -20.234 1 39.22 14 TYR B N 1
ATOM 1462 C CA . TYR B 1 14 ? -8.258 -9.828 -19.172 1 39.22 14 TYR B CA 1
ATOM 1463 C C . TYR B 1 14 ? -9.727 -10.172 -19.406 1 39.22 14 TYR B C 1
ATOM 1465 O O . TYR B 1 14 ? -10.594 -9.758 -18.641 1 39.22 14 TYR B O 1
ATOM 1473 N N . VAL B 1 15 ? -9.859 -10.219 -20.625 1 39.88 15 VAL B N 1
ATOM 1474 C CA . VAL B 1 15 ? -11.086 -9.93 -21.359 1 39.88 15 VAL B CA 1
ATOM 1475 C C . VAL B 1 15 ? -12.188 -10.898 -20.922 1 39.88 15 VAL B C 1
ATOM 1477 O O . VAL B 1 15 ? -13.328 -10.484 -20.688 1 39.88 15 VAL B O 1
ATOM 1480 N N . ASN B 1 16 ? -12.023 -12.25 -21.109 1 43.5 16 ASN B N 1
ATOM 1481 C CA . ASN B 1 16 ? -12.883 -13.258 -20.484 1 43.5 16 ASN B CA 1
ATOM 1482 C C . ASN B 1 16 ? -12.805 -13.195 -18.969 1 43.5 16 ASN B C 1
ATOM 1484 O O . ASN B 1 16 ? -13.742 -13.594 -18.281 1 43.5 16 ASN B O 1
ATOM 1488 N N . GLN B 1 17 ? -11.695 -13.094 -18.391 1 39.75 17 GLN B N 1
ATOM 1489 C CA . GLN B 1 17 ? -11.469 -13.336 -16.969 1 39.75 17 GLN B CA 1
ATOM 1490 C C . GLN B 1 17 ? -11.961 -12.164 -16.125 1 39.75 17 GLN B C 1
ATOM 1492 O O . GLN B 1 17 ? -12.195 -12.32 -14.93 1 39.75 17 GLN B O 1
ATOM 1497 N N . ILE B 1 18 ? -11.875 -10.945 -16.719 1 43.8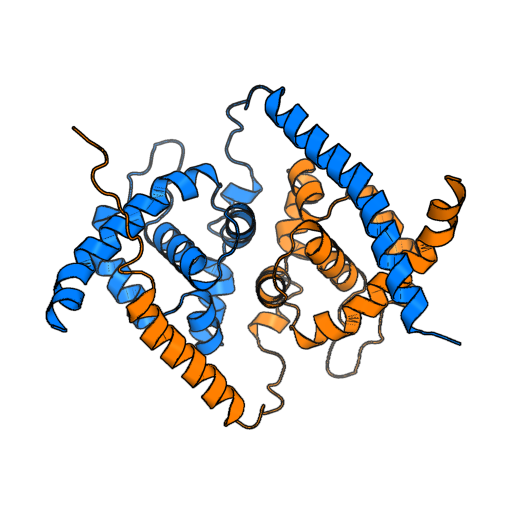4 18 ILE B N 1
ATOM 1498 C CA . ILE B 1 18 ? -12.555 -9.727 -16.281 1 43.84 18 ILE B CA 1
ATOM 1499 C C . ILE B 1 18 ? -14.062 -9.891 -16.453 1 43.84 18 ILE B C 1
ATOM 1501 O O . ILE B 1 18 ? -14.844 -9.352 -15.672 1 43.84 18 ILE B O 1
ATOM 1505 N N . TYR B 1 19 ? -14.258 -10.578 -17.422 1 43 19 TYR B N 1
ATOM 1506 C CA . TYR B 1 19 ? -15.672 -10.922 -17.562 1 43 19 TYR B CA 1
ATOM 1507 C C . TYR B 1 19 ? -16.219 -11.5 -16.266 1 43 19 TYR B C 1
ATOM 1509 O O . TYR B 1 19 ? -17.266 -11.07 -15.773 1 43 19 TYR B O 1
ATOM 1517 N N . PRO B 1 20 ? -15.734 -12.719 -15.93 1 44.94 20 PRO B N 1
ATOM 1518 C CA . PRO B 1 20 ? -16.234 -13.094 -14.609 1 44.94 20 PRO B CA 1
ATOM 1519 C C . PRO B 1 20 ? -15.828 -12.117 -13.516 1 44.94 20 PRO B C 1
ATOM 1521 O O . PRO B 1 20 ? -16.562 -11.914 -12.555 1 44.94 20 PRO B O 1
ATOM 1524 N N . MET B 1 21 ? -14.656 -11.414 -13.672 1 43.69 21 MET B N 1
ATOM 1525 C CA . MET B 1 21 ? -14.328 -10.32 -12.758 1 43.69 21 MET B CA 1
ATOM 1526 C C . MET B 1 21 ? -15.242 -9.125 -12.984 1 43.69 21 MET B C 1
ATOM 1528 O O . MET B 1 21 ? -15.695 -8.492 -12.023 1 43.69 21 MET B O 1
ATOM 1532 N N . MET B 1 22 ? -15.414 -8.789 -14.164 1 43.31 22 MET B N 1
ATOM 1533 C CA . MET B 1 22 ? -16.5 -7.859 -14.492 1 43.31 22 MET B CA 1
ATOM 1534 C C . MET B 1 22 ? -17.844 -8.391 -14.008 1 43.31 22 MET B C 1
ATOM 1536 O O . MET B 1 22 ? -18.656 -7.637 -13.484 1 43.31 22 MET B O 1
ATOM 1540 N N . ILE B 1 23 ? -18.094 -9.539 -14.398 1 46.97 23 ILE B N 1
ATOM 1541 C CA . ILE B 1 23 ? -19.297 -10.148 -13.844 1 46.97 23 ILE B CA 1
ATOM 1542 C C . ILE B 1 23 ? -19.219 -10.117 -12.312 1 46.97 23 ILE B C 1
ATOM 1544 O O . ILE B 1 23 ? -20.203 -9.789 -11.648 1 46.97 23 ILE B O 1
ATOM 1548 N N . GLU B 1 24 ? -18.156 -10.492 -11.773 1 45.06 24 GLU B N 1
ATOM 1549 C CA . GLU B 1 24 ? -18 -10.422 -10.32 1 45.06 24 GLU B CA 1
ATOM 1550 C C . GLU B 1 24 ? -17.953 -8.977 -9.836 1 45.06 24 GLU B C 1
ATOM 1552 O O . GLU B 1 24 ? -18.531 -8.648 -8.797 1 45.06 24 GLU B O 1
ATOM 1557 N N . LEU B 1 25 ? -17.203 -8.133 -10.508 1 47.28 25 LEU B N 1
ATOM 1558 C CA . LEU B 1 25 ? -17.344 -6.703 -10.25 1 47.28 25 LEU B CA 1
ATOM 1559 C C . LEU B 1 25 ? -18.797 -6.254 -10.398 1 47.28 25 LEU B C 1
ATOM 1561 O O . LEU B 1 25 ? -19.297 -5.473 -9.586 1 47.28 25 LEU B O 1
ATOM 1565 N N . LEU B 1 26 ? -19.344 -6.59 -11.484 1 49.88 26 LEU B N 1
ATOM 1566 C CA . LEU B 1 26 ? -20.781 -6.32 -11.641 1 49.88 26 LEU B CA 1
ATOM 1567 C C . LEU B 1 26 ? -21.578 -6.98 -10.523 1 49.88 26 LEU B C 1
ATOM 1569 O O . LEU B 1 26 ? -22.516 -6.387 -10 1 49.88 26 LEU B O 1
ATOM 1573 N N . GLU B 1 27 ? -21.266 -8.156 -10.281 1 47.16 27 GLU B N 1
ATOM 1574 C CA . GLU B 1 27 ? -21.969 -8.828 -9.188 1 47.16 27 GLU B CA 1
ATOM 1575 C C . GLU B 1 27 ? -21.641 -8.18 -7.848 1 47.16 27 GLU B C 1
ATOM 1577 O O . GLU B 1 27 ? -22.5 -8.031 -6.988 1 47.16 27 GLU B O 1
ATOM 1582 N N . ASP B 1 28 ? -20.422 -7.887 -7.617 1 47.44 28 ASP B N 1
ATOM 1583 C CA . ASP B 1 28 ? -20.031 -7.152 -6.414 1 47.44 28 ASP B CA 1
ATOM 1584 C C . ASP B 1 28 ? -20.734 -5.797 -6.348 1 47.44 28 ASP B C 1
ATOM 1586 O O . ASP B 1 28 ? -21.234 -5.402 -5.297 1 47.44 28 ASP B O 1
ATOM 1590 N N . GLU B 1 29 ? -20.625 -5.148 -7.449 1 47.53 29 GLU B N 1
ATOM 1591 C CA . GLU B 1 29 ? -21.422 -3.93 -7.512 1 47.53 29 GLU B CA 1
ATOM 1592 C C . GLU B 1 29 ? -22.906 -4.227 -7.246 1 47.53 29 GLU B C 1
ATOM 1594 O O . GLU B 1 29 ? -23.578 -3.457 -6.562 1 47.53 29 GLU B O 1
ATOM 1599 N N . LEU B 1 30 ? -23.391 -5.18 -7.922 1 49.5 30 LEU B N 1
ATOM 1600 C CA . LEU B 1 30 ? -24.766 -5.57 -7.711 1 49.5 30 LEU B CA 1
ATOM 1601 C C . LEU B 1 30 ? -25 -5.992 -6.262 1 49.5 30 LEU B C 1
ATOM 1603 O O . LEU B 1 30 ? -26.047 -5.68 -5.68 1 49.5 30 LEU B O 1
ATOM 1607 N N . GLN B 1 31 ? -24.109 -6.84 -5.781 1 45.38 31 GLN B N 1
ATOM 1608 C CA . GLN B 1 31 ? -24.281 -7.258 -4.395 1 45.38 31 GLN B CA 1
ATOM 1609 C C . GLN B 1 31 ? -24.141 -6.078 -3.439 1 45.38 31 GLN B C 1
ATOM 1611 O O . GLN B 1 31 ? -24.859 -5.98 -2.449 1 45.38 31 GLN B O 1
ATOM 1616 N N . LYS B 1 32 ? -23.141 -5.266 -3.713 1 50.47 32 LYS B N 1
ATOM 1617 C CA . LYS B 1 32 ? -23.047 -4.043 -2.92 1 50.47 32 LYS B CA 1
ATOM 1618 C C . LYS B 1 32 ? -24.312 -3.211 -3.029 1 50.47 32 LYS B C 1
ATOM 1620 O O . LYS B 1 32 ? -24.734 -2.578 -2.059 1 50.47 32 LYS B O 1
ATOM 1625 N N . SER B 1 33 ? -24.812 -3.223 -4.242 1 47.62 33 SER B N 1
ATOM 1626 C CA . SER B 1 33 ? -26.062 -2.498 -4.43 1 47.62 33 SER B CA 1
ATOM 1627 C C . SER B 1 33 ? -27.203 -3.148 -3.648 1 47.62 33 SER B C 1
ATOM 1629 O O . SER B 1 33 ? -28.125 -2.465 -3.197 1 47.62 33 SER B O 1
ATOM 1631 N N . THR B 1 34 ? -27.266 -4.402 -3.74 1 47.16 34 THR B N 1
ATOM 1632 C CA . THR B 1 34 ? -28.391 -5.051 -3.064 1 47.16 34 THR B CA 1
ATOM 1633 C C . THR B 1 34 ? -28.141 -5.133 -1.562 1 47.16 34 THR B C 1
ATOM 1635 O O . THR B 1 34 ? -29.078 -5.312 -0.78 1 47.16 34 THR B O 1
ATOM 1638 N N . GLU B 1 35 ? -26.969 -5.555 -1.167 1 43.44 35 GLU B N 1
ATOM 1639 C CA . GLU B 1 35 ? -26.781 -5.695 0.275 1 43.44 35 GLU B CA 1
ATOM 1640 C C . GLU B 1 35 ? -26.906 -4.348 0.98 1 43.44 35 GLU B C 1
ATOM 1642 O O . GLU B 1 35 ? -26.328 -3.352 0.524 1 43.44 35 GLU B O 1
ATOM 1647 N N . LYS B 1 36 ? -27.984 -4.078 1.605 1 41.12 36 LYS B N 1
ATOM 1648 C CA . LYS B 1 36 ? -28.094 -2.945 2.521 1 41.12 36 LYS B CA 1
ATOM 1649 C C . LYS B 1 36 ? -26.75 -2.643 3.186 1 41.12 36 LYS B C 1
ATOM 1651 O O . LYS B 1 36 ? -26.094 -3.547 3.709 1 41.12 36 LYS B O 1
ATOM 1656 N N . ARG B 1 37 ? -25.891 -1.723 2.68 1 43.16 37 ARG B N 1
ATOM 1657 C CA . ARG B 1 37 ? -24.656 -1.298 3.322 1 43.16 37 ARG B CA 1
ATOM 1658 C C . ARG B 1 37 ? -24.734 -1.488 4.832 1 43.16 37 ARG B C 1
ATOM 1660 O O . ARG B 1 37 ? -25.375 -0.709 5.531 1 43.16 37 ARG B O 1
ATOM 1667 N N . LYS B 1 38 ? -25.188 -2.645 5.293 1 40.62 38 LYS B N 1
ATOM 1668 C CA . LYS B 1 38 ? -25.125 -2.707 6.75 1 40.62 38 LYS B CA 1
ATOM 1669 C C . LYS B 1 38 ? -23.938 -1.911 7.281 1 40.62 38 LYS B C 1
ATOM 1671 O O . LYS B 1 38 ? -22.875 -1.877 6.66 1 40.62 38 LYS B O 1
ATOM 1676 N N . ARG B 1 39 ? -24.219 -0.862 8.016 1 45.31 39 ARG B N 1
ATOM 1677 C CA . ARG B 1 39 ? -23.266 -0.052 8.773 1 45.31 39 ARG B CA 1
ATOM 1678 C C . ARG B 1 39 ? -22.094 -0.9 9.273 1 45.31 39 ARG B C 1
ATOM 1680 O O . ARG B 1 39 ? -22.266 -1.719 10.18 1 45.31 39 ARG B O 1
ATOM 1687 N N . ILE B 1 40 ? -21.469 -1.738 8.445 1 50.41 40 ILE B N 1
ATOM 1688 C CA . ILE B 1 40 ? -20.375 -2.615 8.859 1 50.41 40 ILE B CA 1
ATOM 1689 C C . ILE B 1 40 ? -19.469 -1.883 9.852 1 50.41 40 ILE B C 1
ATOM 1691 O O . ILE B 1 40 ? -19.016 -0.77 9.578 1 50.41 40 ILE B O 1
ATOM 1695 N N . TRP B 1 41 ? -19.672 -2.137 11.203 1 60.09 41 TRP B N 1
ATOM 1696 C CA . TRP B 1 41 ? -18.625 -1.977 12.211 1 60.09 41 TRP B CA 1
ATOM 1697 C C . TRP B 1 41 ? -17.234 -2.021 11.562 1 60.09 41 TRP B C 1
ATOM 1699 O O . TRP B 1 41 ? -17.062 -2.6 10.484 1 60.09 41 TRP B O 1
ATOM 1709 N N . THR B 1 42 ? -16.391 -1.222 12.016 1 73.44 42 THR B N 1
ATOM 1710 C CA . THR B 1 42 ? -15.016 -1.088 11.57 1 73.44 42 THR B CA 1
ATOM 1711 C C . THR B 1 42 ? -14.359 -2.457 11.43 1 73.44 42 THR B C 1
ATOM 1713 O O . THR B 1 42 ? -14.383 -3.268 12.359 1 73.44 42 THR B O 1
ATOM 1716 N N . ARG B 1 43 ? -13.906 -2.859 10.305 1 87.5 43 ARG B N 1
ATOM 1717 C CA . ARG B 1 43 ? -13.203 -4.098 10 1 87.5 43 ARG B CA 1
ATOM 1718 C C . ARG B 1 43 ? -12.008 -4.293 10.93 1 87.5 43 ARG B C 1
ATOM 1720 O O . ARG B 1 43 ? -11.305 -3.336 11.25 1 87.5 43 ARG B O 1
ATOM 1727 N N . LYS B 1 44 ? -11.906 -5.52 11.43 1 87.69 44 LYS B N 1
ATOM 1728 C CA . LYS B 1 44 ? -10.875 -5.84 12.422 1 87.69 44 LYS B CA 1
ATOM 1729 C C . LYS B 1 44 ? -9.492 -5.445 11.922 1 87.69 44 LYS B C 1
ATOM 1731 O O . LYS B 1 44 ? -8.688 -4.887 12.68 1 87.69 44 LYS B O 1
ATOM 1736 N N . TRP B 1 45 ? -9.242 -5.754 10.641 1 92.56 45 TRP B N 1
ATOM 1737 C CA . TRP B 1 45 ? -7.914 -5.473 10.117 1 92.56 45 TRP B CA 1
ATOM 1738 C C . TRP B 1 45 ? -7.66 -3.969 10.055 1 92.56 45 TRP B C 1
ATOM 1740 O O . TRP B 1 45 ? -6.52 -3.52 10.18 1 92.56 45 TRP B O 1
ATOM 1750 N N . ILE B 1 46 ? -8.672 -3.143 9.984 1 93 46 ILE B N 1
ATOM 1751 C CA . ILE B 1 46 ? -8.547 -1.689 9.969 1 93 46 ILE B CA 1
ATOM 1752 C C . ILE B 1 46 ? -8.195 -1.19 11.367 1 93 46 ILE B C 1
ATOM 1754 O O . ILE B 1 46 ? -7.441 -0.227 11.523 1 93 46 ILE B O 1
ATOM 1758 N N . LEU B 1 47 ? -8.719 -1.851 12.359 1 90.31 47 LEU B N 1
ATOM 1759 C CA . LEU B 1 47 ? -8.516 -1.468 13.758 1 90.31 47 LEU B CA 1
ATOM 1760 C C . LEU B 1 47 ? -7.055 -1.666 14.164 1 90.31 47 LEU B C 1
ATOM 1762 O O . LEU B 1 47 ? -6.617 -1.134 15.188 1 90.31 47 LEU B O 1
ATOM 1766 N N . ARG B 1 48 ? -6.305 -2.348 13.367 1 93.19 48 ARG B N 1
ATOM 1767 C CA . ARG B 1 48 ? -4.902 -2.607 13.672 1 93.19 48 ARG B CA 1
ATOM 1768 C C . ARG B 1 48 ? -4 -1.55 13.039 1 93.19 48 ARG B C 1
ATOM 1770 O O . ARG B 1 48 ? -2.811 -1.789 12.82 1 93.19 48 ARG B O 1
ATOM 17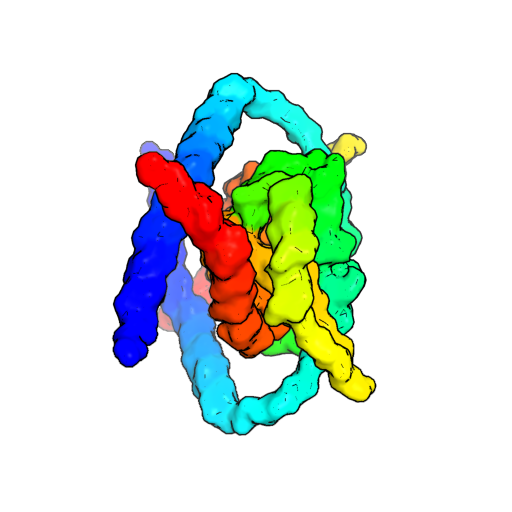77 N N . ARG B 1 49 ? -4.516 -0.435 12.789 1 93.88 49 ARG B N 1
ATOM 1778 C CA . ARG B 1 49 ? -3.783 0.674 12.188 1 93.88 49 ARG B CA 1
ATOM 1779 C C . ARG B 1 49 ? -2.559 1.037 13.023 1 93.88 49 ARG B C 1
ATOM 1781 O O . ARG B 1 49 ? -1.493 1.329 12.477 1 93.88 49 ARG B O 1
ATOM 1788 N N . GLY B 1 50 ? -2.732 1.057 14.289 1 93.38 50 GLY B N 1
ATOM 1789 C CA . GLY B 1 50 ? -1.677 1.484 15.195 1 93.38 50 GLY B CA 1
ATOM 1790 C C . GLY B 1 50 ? -0.478 0.555 15.188 1 93.38 50 GLY B C 1
ATOM 1791 O O . GLY B 1 50 ? 0.615 0.943 15.609 1 93.38 50 GLY B O 1
ATOM 1792 N N . THR B 1 51 ? -0.65 -0.66 14.656 1 93.69 51 THR B N 1
ATOM 1793 C CA . THR B 1 51 ? 0.443 -1.626 14.68 1 93.69 51 THR B CA 1
ATOM 1794 C C . THR B 1 51 ? 0.851 -2.02 13.266 1 93.69 51 THR B C 1
ATOM 1796 O O . THR B 1 51 ? 2.01 -2.355 13.016 1 93.69 51 THR B O 1
ATOM 1799 N N . HIS B 1 52 ? -0.068 -1.938 12.344 1 94.62 52 HIS B N 1
ATOM 1800 C CA . HIS B 1 52 ? 0.206 -2.479 11.016 1 94.62 52 HIS B CA 1
ATOM 1801 C C . HIS B 1 52 ? 0.133 -1.388 9.953 1 94.62 52 HIS B C 1
ATOM 1803 O O . HIS B 1 52 ? 0.466 -1.626 8.789 1 94.62 52 HIS B O 1
ATOM 1809 N N . GLY B 1 53 ? -0.273 -0.189 10.328 1 96.62 53 GLY B N 1
ATOM 1810 C CA . GLY B 1 53 ? -0.362 0.898 9.359 1 96.62 53 GLY B CA 1
ATOM 1811 C C . GLY B 1 53 ? 0.994 1.42 8.922 1 96.62 53 GLY B C 1
ATOM 1812 O O . GLY B 1 53 ? 1.998 1.203 9.609 1 96.62 53 GLY B O 1
ATOM 1813 N N . ALA B 1 54 ? 0.995 2.096 7.832 1 97.94 54 ALA B N 1
ATOM 1814 C CA . ALA B 1 54 ? 2.246 2.611 7.285 1 97.94 54 ALA B CA 1
ATOM 1815 C C . ALA B 1 54 ? 2.883 3.623 8.234 1 97.94 54 ALA B C 1
ATOM 1817 O O . ALA B 1 54 ? 4.105 3.771 8.266 1 97.94 54 ALA B O 1
ATOM 1818 N N . SER B 1 55 ? 2.053 4.309 9.016 1 97.94 55 SER B N 1
ATOM 1819 C CA . SER B 1 55 ? 2.557 5.34 9.922 1 97.94 55 SER B CA 1
ATOM 1820 C C . SER B 1 55 ? 3.557 4.762 10.922 1 97.94 55 SER B C 1
ATOM 1822 O O . SER B 1 55 ? 4.566 5.395 11.234 1 97.94 55 SER B O 1
ATOM 1824 N N . VAL B 1 56 ? 3.279 3.559 11.375 1 96.19 56 VAL B N 1
ATOM 1825 C CA . VAL B 1 56 ? 4.133 2.955 12.391 1 96.19 56 VAL B CA 1
ATOM 1826 C C . VAL B 1 56 ? 5.031 1.896 11.75 1 96.19 56 VAL B C 1
ATOM 1828 O O . VAL B 1 56 ? 5.863 1.29 12.43 1 96.19 56 VAL B O 1
ATOM 1831 N N . GLY B 1 57 ? 4.918 1.6 10.5 1 95.5 57 GLY B N 1
ATOM 1832 C CA . GLY B 1 57 ? 5.691 0.607 9.773 1 95.5 57 GLY B CA 1
ATOM 1833 C C . GLY B 1 57 ? 6.547 1.206 8.672 1 95.5 57 GLY B C 1
ATOM 1834 O O . GLY B 1 57 ? 7.641 1.708 8.938 1 95.5 57 GLY B O 1
ATOM 1835 N N . LEU B 1 58 ? 5.973 1.188 7.496 1 96.88 58 LEU B N 1
ATOM 1836 C CA . LEU B 1 58 ? 6.703 1.554 6.289 1 96.88 58 LEU B CA 1
ATOM 1837 C C . LEU B 1 58 ? 7.297 2.953 6.414 1 96.88 58 LEU B C 1
ATOM 1839 O O . LEU B 1 58 ? 8.492 3.15 6.184 1 96.88 58 LEU B O 1
ATOM 1843 N N . LEU B 1 59 ? 6.477 3.887 6.836 1 98 59 LEU B N 1
ATOM 1844 C CA . LEU B 1 59 ? 6.934 5.273 6.855 1 98 59 LEU B CA 1
ATOM 1845 C C . LEU B 1 59 ? 8.008 5.477 7.922 1 98 59 LEU B C 1
ATOM 1847 O O . LEU B 1 59 ? 8.93 6.273 7.734 1 98 59 LEU B O 1
ATOM 1851 N N . ARG B 1 60 ? 7.84 4.852 9.008 1 96.81 60 ARG B N 1
ATOM 1852 C CA . ARG B 1 60 ? 8.875 4.906 10.031 1 96.81 60 ARG B CA 1
ATOM 1853 C C . ARG B 1 60 ? 10.195 4.34 9.516 1 96.81 60 ARG B C 1
ATOM 1855 O O . ARG B 1 60 ? 11.258 4.93 9.734 1 96.81 60 ARG B O 1
ATOM 1862 N N . GLU B 1 61 ? 10.125 3.252 8.852 1 96.75 61 GLU B N 1
ATOM 1863 C CA . GLU B 1 61 ? 11.312 2.613 8.289 1 96.75 61 GLU B CA 1
ATOM 1864 C C . GLU B 1 61 ? 11.969 3.498 7.23 1 96.75 61 GLU B C 1
ATOM 1866 O O . GLU B 1 61 ? 13.188 3.684 7.234 1 96.75 61 GLU B O 1
ATOM 1871 N N . LEU B 1 62 ? 11.219 4.047 6.344 1 96.56 62 LEU B N 1
ATOM 1872 C CA . LEU B 1 62 ? 11.742 4.883 5.27 1 96.56 62 LEU B CA 1
ATOM 1873 C C . LEU B 1 62 ? 12.391 6.145 5.832 1 96.56 62 LEU B C 1
ATOM 1875 O O . LEU B 1 62 ? 13.445 6.566 5.355 1 96.56 62 LEU B O 1
ATOM 1879 N N . ALA B 1 63 ? 11.719 6.73 6.828 1 96.25 63 ALA B N 1
ATOM 1880 C CA . ALA B 1 63 ? 12.227 7.957 7.434 1 96.25 63 ALA B CA 1
ATOM 1881 C C . ALA B 1 63 ? 13.648 7.758 7.969 1 96.25 63 ALA B C 1
ATOM 1883 O O . ALA B 1 63 ? 14.469 8.672 7.914 1 96.25 63 ALA B O 1
ATOM 1884 N N . SER B 1 64 ? 13.961 6.602 8.414 1 94.69 64 SER B N 1
ATOM 1885 C CA . SER B 1 64 ? 15.25 6.344 9.055 1 94.69 64 SER B CA 1
ATOM 1886 C C . SER B 1 64 ? 16.219 5.672 8.086 1 94.69 64 SER B C 1
ATOM 1888 O O . SER B 1 64 ? 17.438 5.859 8.188 1 94.69 64 SER B O 1
ATOM 1890 N N . GLU B 1 65 ? 15.75 4.891 7.129 1 92.88 65 GLU B N 1
ATOM 1891 C CA . GLU B 1 65 ? 16.609 3.996 6.371 1 92.88 65 GLU B CA 1
ATOM 1892 C C . GLU B 1 65 ? 16.703 4.422 4.91 1 92.88 65 GLU B C 1
ATOM 1894 O O . GLU B 1 65 ? 17.625 4.023 4.195 1 92.88 65 GLU B O 1
ATOM 1899 N N . ASP B 1 66 ? 15.773 5.102 4.434 1 93.19 66 ASP B N 1
ATOM 1900 C CA . ASP B 1 66 ? 15.711 5.438 3.016 1 93.19 66 ASP B CA 1
ATOM 1901 C C . ASP B 1 66 ? 14.984 6.762 2.797 1 93.19 66 ASP B C 1
ATOM 1903 O O . ASP B 1 66 ? 13.883 6.789 2.244 1 93.19 66 ASP B O 1
ATOM 1907 N N . VAL B 1 67 ? 15.625 7.832 3.039 1 90.94 67 VAL B N 1
ATOM 1908 C CA . VAL B 1 67 ? 15.047 9.172 3.049 1 90.94 67 VAL B CA 1
ATOM 1909 C C . VAL B 1 67 ? 14.562 9.539 1.646 1 90.94 67 VAL B C 1
ATOM 1911 O O . VAL B 1 67 ? 13.555 10.227 1.492 1 90.94 67 VAL B O 1
ATOM 1914 N N . ASN B 1 68 ? 15.219 9.016 0.654 1 89.38 68 ASN B N 1
ATOM 1915 C CA . ASN B 1 68 ? 14.805 9.297 -0.714 1 89.38 68 ASN B CA 1
ATOM 1916 C C . ASN B 1 68 ? 13.445 8.664 -1.026 1 89.38 68 ASN B C 1
ATOM 1918 O O . ASN B 1 68 ? 12.594 9.297 -1.648 1 89.38 68 ASN B O 1
ATOM 1922 N N . GLU B 1 69 ? 13.328 7.422 -0.581 1 92.31 69 GLU B N 1
ATOM 1923 C CA . GLU B 1 69 ? 12.039 6.766 -0.798 1 92.31 69 GLU B CA 1
ATOM 1924 C C . GLU B 1 69 ? 10.938 7.426 0.026 1 92.31 69 GLU B C 1
ATOM 1926 O O . GLU B 1 69 ? 9.789 7.5 -0.411 1 92.31 69 GLU B O 1
ATOM 1931 N N . TYR B 1 70 ? 11.297 7.879 1.267 1 95.25 70 TYR B N 1
ATOM 1932 C CA . TYR B 1 70 ? 10.344 8.633 2.07 1 95.25 70 TYR B CA 1
ATOM 1933 C C . TYR B 1 70 ? 9.852 9.859 1.317 1 95.25 70 TYR B C 1
ATOM 1935 O O . TYR B 1 70 ? 8.648 10.125 1.266 1 95.25 70 TYR B O 1
ATOM 1943 N N . ARG B 1 71 ? 10.734 10.492 0.718 1 90.81 71 ARG B N 1
ATOM 1944 C CA . ARG B 1 71 ? 10.391 11.703 -0.011 1 90.81 71 ARG B CA 1
ATOM 1945 C C . ARG B 1 71 ? 9.508 11.391 -1.217 1 90.81 71 ARG B C 1
ATOM 1947 O O . ARG B 1 71 ? 8.586 12.141 -1.531 1 90.81 71 ARG B O 1
ATOM 1954 N N . SER B 1 72 ? 9.805 10.383 -1.849 1 88.75 72 SER B N 1
ATOM 1955 C CA . SER B 1 72 ? 9.008 9.977 -3.002 1 88.75 72 SER B CA 1
ATOM 1956 C C . SER B 1 72 ? 7.586 9.617 -2.59 1 88.75 72 SER B C 1
ATOM 1958 O O . SER B 1 72 ? 6.629 9.922 -3.307 1 88.75 72 SER B O 1
ATOM 1960 N N . PHE B 1 73 ? 7.504 8.977 -1.438 1 93.38 73 PHE B N 1
ATOM 1961 C CA . PHE B 1 73 ? 6.219 8.484 -0.955 1 93.38 73 PHE B CA 1
ATOM 1962 C C . PHE B 1 73 ? 5.41 9.609 -0.323 1 93.38 73 PHE B C 1
ATOM 1964 O O . PHE B 1 73 ? 4.176 9.578 -0.336 1 93.38 73 PHE B O 1
ATOM 1971 N N . MET B 1 74 ? 6.137 10.742 0.137 1 93.62 74 MET B N 1
ATOM 1972 C CA . MET B 1 74 ? 5.465 11.789 0.893 1 93.62 74 MET B CA 1
ATOM 1973 C C . MET B 1 74 ? 5.609 13.141 0.194 1 93.62 74 MET B C 1
ATOM 1975 O O . MET B 1 74 ? 4.988 14.125 0.601 1 93.62 74 MET B O 1
ATOM 1979 N N . ARG B 1 75 ? 6.402 13.164 -0.747 1 89.38 75 ARG B N 1
ATOM 1980 C CA . ARG B 1 75 ? 6.695 14.352 -1.54 1 89.38 75 ARG B CA 1
ATOM 1981 C C . ARG B 1 75 ? 7.41 15.406 -0.703 1 89.38 75 ARG B C 1
ATOM 1983 O O . ARG B 1 75 ? 7.414 16.594 -1.054 1 89.38 75 ARG B O 1
ATOM 1990 N N . MET B 1 76 ? 7.91 15.102 0.386 1 88.38 76 MET B N 1
ATOM 1991 C CA . MET B 1 76 ? 8.664 15.992 1.262 1 88.38 76 MET B CA 1
ATOM 1992 C C . MET B 1 76 ? 9.508 15.195 2.256 1 88.38 76 MET B C 1
ATOM 1994 O O . MET B 1 76 ? 9.32 13.984 2.4 1 88.38 76 MET B O 1
ATOM 1998 N N . ASN B 1 77 ? 10.414 15.891 2.854 1 87.25 77 ASN B N 1
ATOM 1999 C CA . ASN B 1 77 ? 11.242 15.188 3.828 1 87.25 77 ASN B CA 1
ATOM 2000 C C . ASN B 1 77 ? 10.594 15.18 5.211 1 87.25 77 ASN B C 1
ATOM 2002 O O . ASN B 1 77 ? 9.547 15.805 5.414 1 87.25 77 ASN B O 1
ATOM 2006 N N . VAL B 1 78 ? 11.227 14.438 6.09 1 94 78 VAL B N 1
ATOM 2007 C CA . VAL B 1 78 ? 10.672 14.211 7.422 1 94 78 VAL B CA 1
ATOM 2008 C C . VAL B 1 78 ? 10.547 15.539 8.156 1 94 78 VAL B C 1
ATOM 2010 O O . VAL B 1 78 ? 9.555 15.781 8.852 1 94 78 VAL B O 1
ATOM 2013 N N . GLU B 1 79 ? 11.477 16.359 8 1 90.31 79 GLU B N 1
ATOM 2014 C CA . GLU B 1 79 ? 11.477 17.656 8.68 1 90.31 79 GLU B CA 1
ATOM 2015 C C . GLU B 1 79 ? 10.32 18.531 8.188 1 90.31 79 GLU B C 1
ATOM 2017 O O . GLU B 1 79 ? 9.633 19.156 8.984 1 90.31 79 GLU B O 1
ATOM 2022 N N . GLN B 1 80 ? 10.164 18.547 6.891 1 88.44 80 GLN B N 1
ATOM 2023 C CA . GLN B 1 80 ? 9.062 19.297 6.305 1 88.44 80 GLN B CA 1
ATOM 2024 C C . GLN B 1 80 ? 7.715 18.75 6.762 1 88.44 80 GLN B C 1
ATOM 2026 O O . GLN B 1 80 ? 6.797 19.516 7.062 1 88.44 80 GLN B O 1
ATOM 2031 N N . PHE B 1 81 ? 7.648 17.469 6.832 1 94.62 81 PHE B N 1
ATOM 2032 C CA . PHE B 1 81 ? 6.426 16.828 7.312 1 94.62 81 PHE B CA 1
ATOM 2033 C C . PHE B 1 81 ? 6.102 17.281 8.734 1 94.62 81 PHE B C 1
ATOM 2035 O O . PHE B 1 81 ? 4.965 17.656 9.023 1 94.62 81 PHE B O 1
ATOM 2042 N N . GLN B 1 82 ? 7.098 17.203 9.594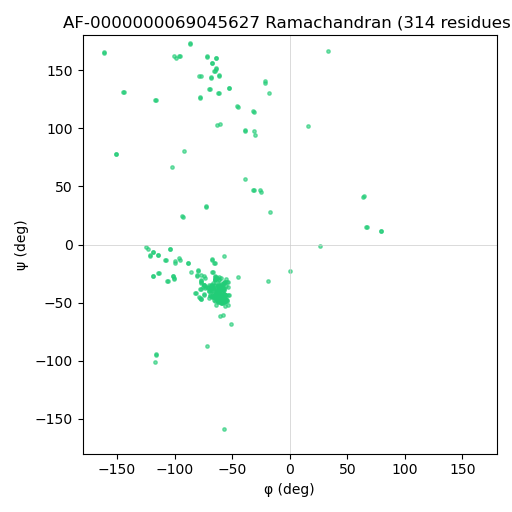 1 95.56 82 GLN B N 1
ATOM 2043 C CA . GLN B 1 82 ? 6.906 17.562 10.992 1 95.56 82 GLN B CA 1
ATOM 2044 C C . GLN B 1 82 ? 6.508 19.031 11.141 1 95.56 82 GLN B C 1
ATOM 2046 O O . GLN B 1 82 ? 5.684 19.375 11.984 1 95.56 82 GLN B O 1
ATOM 2051 N N . LEU B 1 83 ? 7.066 19.828 10.305 1 91.38 83 LEU B N 1
ATOM 2052 C CA . LEU B 1 83 ? 6.738 21.25 10.328 1 91.38 83 LEU B CA 1
ATOM 2053 C C . LEU B 1 83 ? 5.266 21.469 9.984 1 91.38 83 LEU B C 1
ATOM 2055 O O . LEU B 1 83 ? 4.57 22.203 10.688 1 91.38 83 LEU B O 1
ATOM 2059 N N . ILE B 1 84 ? 4.809 20.828 8.961 1 93.19 84 ILE B N 1
ATOM 2060 C CA . ILE B 1 84 ? 3.416 20.984 8.547 1 93.19 84 ILE B CA 1
ATOM 2061 C C . ILE B 1 84 ? 2.498 20.406 9.625 1 93.19 84 ILE B C 1
ATOM 2063 O O . ILE B 1 84 ? 1.518 21.047 10.016 1 93.19 84 ILE B O 1
ATOM 2067 N N . LEU B 1 85 ? 2.855 19.25 10.125 1 97 85 LEU B N 1
ATOM 2068 C CA . LEU B 1 85 ? 2.039 18.578 11.133 1 97 85 LEU B CA 1
ATOM 2069 C C . LEU B 1 85 ? 1.861 19.469 12.359 1 97 85 LEU B C 1
ATOM 2071 O O . LEU B 1 85 ? 0.745 19.625 12.859 1 97 85 LEU B O 1
ATOM 2075 N N . GLN B 1 86 ? 2.906 20.062 12.773 1 96.38 86 GLN B N 1
ATOM 2076 C CA . GLN B 1 86 ? 2.887 20.875 13.984 1 96.38 86 GLN B CA 1
ATOM 2077 C C . GLN B 1 86 ? 1.989 22.094 13.805 1 96.38 86 GLN B C 1
ATOM 2079 O O . GLN B 1 86 ? 1.373 22.562 14.758 1 96.38 86 GLN B O 1
ATOM 2084 N N . ASN B 1 87 ? 1.867 22.516 12.586 1 93.44 87 ASN B N 1
ATOM 2085 C CA . ASN B 1 87 ? 1.177 23.781 12.367 1 93.44 87 ASN B CA 1
ATOM 2086 C C . ASN B 1 87 ? -0.291 23.562 12.008 1 93.44 87 ASN B C 1
ATOM 2088 O O . ASN B 1 87 ? -1.09 24.5 12.055 1 93.44 87 ASN B O 1
ATOM 2092 N N . ILE B 1 88 ? -0.641 22.297 11.719 1 95.5 88 ILE B N 1
ATOM 2093 C CA . ILE B 1 88 ? -2.025 22.172 11.281 1 95.5 88 ILE B CA 1
ATOM 2094 C C . ILE B 1 88 ? -2.752 21.156 12.172 1 95.5 88 ILE B C 1
ATOM 2096 O O . ILE B 1 88 ? -3.959 20.953 12.023 1 95.5 88 ILE B O 1
ATOM 2100 N N . SER B 1 89 ? -2.111 20.531 13.102 1 97.81 89 SER B N 1
ATOM 2101 C CA . SER B 1 89 ? -2.648 19.438 13.898 1 97.81 89 SER B CA 1
ATOM 2102 C C . SER B 1 89 ? -3.928 19.859 14.617 1 97.81 89 SER B C 1
ATOM 2104 O O . SER B 1 89 ? -4.891 19.078 14.68 1 97.81 89 SER B O 1
ATOM 2106 N N . ASP B 1 90 ? -3.941 21.016 15.148 1 95.94 90 ASP B N 1
ATOM 2107 C CA . ASP B 1 90 ? -5.082 21.484 15.938 1 95.94 90 ASP B CA 1
ATOM 2108 C C . ASP B 1 90 ? -6.324 2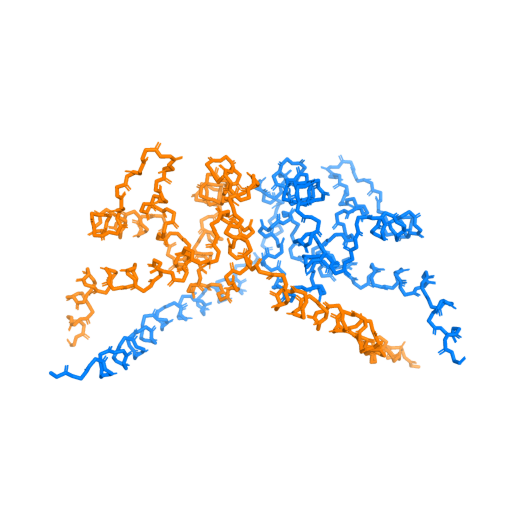1.625 15.062 1 95.94 90 ASP B C 1
ATOM 2110 O O . ASP B 1 90 ? -7.449 21.469 15.539 1 95.94 90 ASP B O 1
ATOM 2114 N N . LYS B 1 91 ? -6.094 21.922 13.82 1 96.12 91 LYS B N 1
ATOM 2115 C CA . LYS B 1 91 ? -7.203 22.172 12.898 1 96.12 91 LYS B CA 1
ATOM 2116 C C . LYS B 1 91 ? -7.797 20.844 12.406 1 96.12 91 LYS B C 1
ATOM 2118 O O . LYS B 1 91 ? -8.977 20.797 12.055 1 96.12 91 LYS B O 1
ATOM 2123 N N . ILE B 1 92 ? -6.98 19.812 12.391 1 97.44 92 ILE B N 1
ATOM 2124 C CA . ILE B 1 92 ? -7.465 18.625 11.703 1 97.44 92 ILE B CA 1
ATOM 2125 C C . ILE B 1 92 ? -7.656 17.484 12.711 1 97.44 92 ILE B C 1
ATOM 2127 O O . ILE B 1 92 ? -8.211 16.438 12.367 1 97.44 92 ILE B O 1
ATOM 2131 N N . GLN B 1 93 ? -7.23 17.594 13.938 1 97.12 93 GLN B N 1
ATOM 2132 C CA . GLN B 1 93 ? -7.422 16.578 14.953 1 97.12 93 GLN B CA 1
ATOM 2133 C C . GLN B 1 93 ? -8.844 16.609 15.516 1 97.12 93 GLN B C 1
ATOM 2135 O O . GLN B 1 93 ? -9.32 17.672 15.93 1 97.12 93 GLN B O 1
ATOM 2140 N N . ARG B 1 94 ? -9.492 15.477 15.469 1 92.69 94 ARG B N 1
ATOM 2141 C CA . ARG B 1 94 ? -10.828 15.359 16.062 1 92.69 94 ARG B CA 1
ATOM 2142 C C . ARG B 1 94 ? -10.766 14.719 17.438 1 92.69 94 ARG B C 1
ATOM 2144 O O . ARG B 1 94 ? -9.789 14.039 17.766 1 92.69 94 ARG B O 1
ATOM 2151 N N . SER B 1 95 ? -11.812 14.914 18.219 1 89.06 95 SER B N 1
ATOM 2152 C CA . SER B 1 95 ? -11.914 14.328 19.547 1 89.06 95 SER B CA 1
ATOM 2153 C C . SER B 1 95 ? -12.289 12.852 19.469 1 89.06 95 SER B C 1
ATOM 2155 O O . SER B 1 95 ? -13.062 12.445 18.594 1 89.06 95 SER B O 1
ATOM 2157 N N . ASP B 1 96 ? -11.688 12.172 20.438 1 87.75 96 ASP B N 1
ATOM 2158 C CA . ASP B 1 96 ? -12.055 10.766 20.547 1 87.75 96 ASP B CA 1
ATOM 2159 C C . ASP B 1 96 ? -13.5 10.609 21.016 1 87.75 96 ASP B C 1
ATOM 2161 O O . ASP B 1 96 ? -14.047 11.484 21.688 1 87.75 96 ASP B O 1
ATOM 2165 N N . THR B 1 97 ? -14.086 9.633 20.484 1 84.44 97 THR B N 1
ATOM 2166 C CA . THR B 1 97 ? -15.383 9.25 21.031 1 84.44 97 THR B CA 1
ATOM 2167 C C . THR B 1 97 ? -15.227 8.109 22.031 1 84.44 97 THR B C 1
ATOM 2169 O O . THR B 1 97 ? -14.133 7.555 22.188 1 84.44 97 THR B O 1
ATOM 2172 N N . ALA B 1 98 ? -16.156 7.898 22.812 1 80.5 98 ALA B N 1
ATOM 2173 C CA . ALA B 1 98 ? -16.141 6.844 23.828 1 80.5 98 ALA B CA 1
ATOM 2174 C C . ALA B 1 98 ? -15.828 5.488 23.203 1 80.5 98 ALA B C 1
ATOM 2176 O O . ALA B 1 98 ? -15.117 4.672 23.797 1 80.5 98 ALA B O 1
ATOM 2177 N N . MET B 1 99 ? -16.188 5.188 22.016 1 78.5 99 MET B N 1
ATOM 2178 C CA . MET B 1 99 ? -16.141 3.852 21.422 1 78.5 99 MET B CA 1
ATOM 2179 C C . MET B 1 99 ? -14.938 3.709 20.5 1 78.5 99 MET B C 1
ATOM 2181 O O . MET B 1 99 ? -14.469 2.596 20.25 1 78.5 99 MET B O 1
ATOM 2185 N N . ARG B 1 100 ? -14.547 4.902 19.984 1 78 100 ARG B N 1
ATOM 2186 C CA . ARG B 1 100 ? -13.508 4.789 18.953 1 78 100 ARG B CA 1
ATOM 2187 C C . ARG B 1 100 ? -12.539 5.965 19.031 1 78 100 ARG B C 1
ATOM 2189 O O . ARG B 1 100 ? -12.961 7.113 19.188 1 78 100 ARG B O 1
ATOM 2196 N N . GLU B 1 101 ? -11.305 5.555 19.016 1 86.06 101 GLU B N 1
ATOM 2197 C CA . GLU B 1 101 ? -10.289 6.594 18.922 1 86.06 101 GLU B CA 1
ATOM 2198 C C . GLU B 1 101 ? -10.312 7.258 17.547 1 86.06 101 GLU B C 1
ATOM 2200 O O . GLU B 1 101 ? -10.477 6.582 16.531 1 86.06 101 GLU B O 1
ATOM 2205 N N . ALA B 1 102 ? -10.258 8.539 17.594 1 93.12 102 ALA B N 1
ATOM 2206 C CA . ALA B 1 102 ? -10.219 9.297 16.344 1 93.12 102 ALA B CA 1
ATOM 2207 C C . ALA B 1 102 ? -8.922 9.031 15.578 1 93.12 102 ALA B C 1
ATOM 2209 O O . ALA B 1 102 ? -7.883 8.75 16.188 1 93.12 102 ALA B O 1
ATOM 2210 N N . ILE B 1 103 ? -8.984 9.102 14.266 1 96.19 103 ILE B N 1
ATOM 2211 C CA . ILE B 1 103 ? -7.777 9.039 13.445 1 96.19 103 ILE B CA 1
ATOM 2212 C C . ILE B 1 103 ? -6.863 10.219 13.773 1 96.19 103 ILE B C 1
ATOM 2214 O O . ILE B 1 103 ? -7.316 11.367 13.828 1 96.19 103 ILE B O 1
ATOM 2218 N N . SER B 1 104 ? -5.637 9.984 14.016 1 97 104 SER B N 1
ATOM 2219 C CA . SER B 1 104 ? -4.707 11.016 14.453 1 97 104 SER B CA 1
ATOM 2220 C C . SER B 1 104 ? -4.457 12.039 13.352 1 97 104 SER B C 1
ATOM 2222 O O . SER B 1 104 ? -4.578 11.727 12.164 1 97 104 SER B O 1
ATOM 2224 N N . ALA B 1 105 ? -4.062 13.203 13.773 1 98.31 105 ALA B N 1
ATOM 2225 C CA . ALA B 1 105 ? -3.658 14.234 12.812 1 98.31 105 ALA B CA 1
ATOM 2226 C C . ALA B 1 105 ? -2.496 13.75 11.953 1 98.31 105 ALA B C 1
ATOM 2228 O O . ALA B 1 105 ? -2.441 14.047 10.758 1 98.31 105 ALA B O 1
ATOM 2229 N N . LYS B 1 106 ? -1.64 13.008 12.555 1 98.38 106 LYS B N 1
ATOM 2230 C CA . LYS B 1 106 ? -0.487 12.461 11.852 1 98.38 106 LYS B CA 1
ATOM 2231 C C . LYS B 1 106 ? -0.926 11.523 10.727 1 98.38 106 LYS B C 1
ATOM 2233 O O . LYS B 1 106 ? -0.47 11.656 9.586 1 98.38 106 LYS B O 1
ATOM 2238 N N . ASP B 1 107 ? -1.775 10.633 11.016 1 98.38 107 ASP B N 1
ATOM 2239 C CA . ASP B 1 107 ? -2.291 9.695 10.016 1 98.38 107 ASP B CA 1
ATOM 2240 C C . ASP B 1 107 ? -3.021 10.438 8.898 1 98.38 107 ASP B C 1
ATOM 2242 O O . ASP B 1 107 ? -2.859 10.117 7.723 1 98.38 107 ASP B O 1
ATOM 2246 N N . LYS B 1 108 ? -3.863 11.391 9.305 1 98.62 108 LYS B N 1
ATOM 2247 C CA . LYS B 1 108 ? -4.613 12.156 8.32 1 98.62 108 LYS B CA 1
ATOM 2248 C C . LYS B 1 108 ? -3.674 12.852 7.336 1 98.62 108 LYS B C 1
ATOM 2250 O O . LYS B 1 108 ? -3.891 12.812 6.125 1 98.62 108 LYS B O 1
ATOM 2255 N N . LEU B 1 109 ? -2.664 13.453 7.871 1 98.44 109 LEU B N 1
ATOM 2256 C CA . LEU B 1 109 ? -1.715 14.18 7.031 1 98.44 109 LEU B CA 1
ATOM 2257 C C . LEU B 1 109 ? -0.902 13.211 6.172 1 98.44 109 LEU B C 1
ATOM 2259 O O . LEU B 1 109 ? -0.671 13.469 4.992 1 98.44 109 LEU B O 1
ATOM 2263 N N . GLN B 1 110 ? -0.448 12.156 6.727 1 98.75 110 GLN B N 1
ATOM 2264 C CA . GLN B 1 110 ? 0.333 11.172 5.988 1 98.75 110 GLN B CA 1
ATOM 2265 C C . GLN B 1 110 ? -0.47 10.586 4.828 1 98.75 110 GLN B C 1
ATOM 2267 O O . GLN B 1 110 ? 0.04 10.469 3.713 1 98.75 110 GLN B O 1
ATOM 2272 N N . VAL B 1 111 ? -1.667 10.234 5.082 1 98.56 111 VAL B N 1
ATOM 2273 C CA . VAL B 1 111 ? -2.525 9.68 4.039 1 98.56 111 VAL B CA 1
ATOM 2274 C C . VAL B 1 111 ? -2.725 10.711 2.934 1 98.56 111 VAL B C 1
ATOM 2276 O O . VAL B 1 111 ? -2.621 10.391 1.747 1 98.56 111 VAL B O 1
ATOM 2279 N N . THR B 1 112 ? -2.979 11.898 3.32 1 97.56 112 THR B N 1
ATOM 2280 C CA . THR B 1 112 ? -3.248 12.969 2.367 1 97.56 112 THR B CA 1
ATOM 2281 C C . THR B 1 112 ? -2.027 13.227 1.491 1 97.56 112 THR B C 1
ATOM 2283 O O . THR B 1 112 ? -2.141 13.297 0.265 1 97.56 112 THR B O 1
ATOM 2286 N N . LEU B 1 113 ? -0.917 13.312 2.061 1 95.25 113 LEU B N 1
ATOM 2287 C CA . LEU B 1 113 ? 0.294 13.617 1.305 1 95.25 113 LEU B CA 1
ATOM 2288 C C . LEU B 1 113 ? 0.688 12.438 0.421 1 95.25 113 LEU B C 1
ATOM 2290 O O . LEU B 1 113 ? 1.153 12.625 -0.705 1 95.25 113 LEU B O 1
ATOM 2294 N N . SER B 1 114 ? 0.537 11.266 0.963 1 95.94 114 SER B N 1
ATOM 2295 C CA . SER B 1 114 ? 0.795 10.086 0.141 1 95.94 114 SER B CA 1
ATOM 2296 C C . SER B 1 114 ? -0.138 10.039 -1.064 1 95.94 114 SER B C 1
ATOM 2298 O O . SER B 1 114 ? 0.271 9.641 -2.156 1 95.94 114 SER B O 1
ATOM 2300 N N . PHE B 1 115 ? -1.378 10.359 -0.814 1 94.69 115 PHE B N 1
ATOM 2301 C CA . PHE B 1 115 ? -2.346 10.438 -1.902 1 94.69 115 PHE B CA 1
ATOM 2302 C C . PHE B 1 115 ? -1.857 11.391 -2.992 1 94.69 115 PHE B C 1
ATOM 2304 O O . PHE B 1 115 ? -1.821 11.023 -4.168 1 94.69 115 PHE B O 1
ATOM 2311 N N . LEU B 1 116 ? -1.436 12.516 -2.596 1 88.56 116 LEU B N 1
ATOM 2312 C CA . LEU B 1 116 ? -0.988 13.539 -3.533 1 88.56 116 LEU B CA 1
ATOM 2313 C C . LEU B 1 116 ? 0.307 13.117 -4.223 1 88.56 116 LEU B C 1
ATOM 2315 O O . LEU B 1 116 ? 0.513 13.422 -5.398 1 88.56 116 LEU B O 1
ATOM 2319 N N . ALA B 1 117 ? 1.179 12.453 -3.539 1 90.94 117 ALA B N 1
ATOM 2320 C CA . ALA B 1 117 ? 2.506 12.102 -4.039 1 90.94 117 ALA B CA 1
ATOM 2321 C C . ALA B 1 117 ? 2.434 10.93 -5.008 1 90.94 117 ALA B C 1
ATOM 2323 O O . ALA B 1 117 ? 3.168 10.883 -6 1 90.94 117 ALA B O 1
ATOM 2324 N N . THR B 1 118 ? 1.587 9.953 -4.738 1 86.88 118 THR B N 1
ATOM 2325 C CA . THR B 1 118 ? 1.648 8.68 -5.438 1 86.88 118 THR B CA 1
ATOM 2326 C C . THR B 1 118 ? 0.495 8.555 -6.43 1 86.88 118 THR B C 1
ATOM 2328 O O . THR B 1 118 ? 0.592 7.809 -7.41 1 86.88 118 THR B O 1
ATOM 2331 N N . GLY B 1 119 ? -0.646 9.188 -6.074 1 86.44 119 GLY B N 1
ATOM 2332 C CA . GLY B 1 119 ? -1.837 9.008 -6.891 1 86.44 119 GLY B CA 1
ATOM 2333 C C . GLY B 1 119 ? -2.557 7.703 -6.617 1 86.44 119 GLY B C 1
ATOM 2334 O O . GLY B 1 119 ? -3.424 7.293 -7.391 1 86.44 119 GLY B O 1
ATOM 2335 N N . ASN B 1 120 ? -2.223 7.035 -5.605 1 89.38 120 ASN B N 1
ATOM 2336 C CA . ASN B 1 120 ? -2.879 5.785 -5.25 1 89.38 120 ASN B CA 1
ATOM 2337 C C . ASN B 1 120 ? -4.367 5.988 -4.969 1 89.38 120 ASN B C 1
ATOM 2339 O O . ASN B 1 120 ? -4.766 7.035 -4.457 1 89.38 120 ASN B O 1
ATOM 2343 N N . SER B 1 121 ? -5.145 4.988 -5.32 1 90.12 121 SER B N 1
ATOM 2344 C CA . SER B 1 121 ? -6.57 5.035 -5.016 1 90.12 121 SER B CA 1
ATOM 2345 C C . SER B 1 121 ? -6.816 5.035 -3.51 1 90.12 121 SER B C 1
ATOM 2347 O O . SER B 1 121 ? -5.941 4.641 -2.734 1 90.12 121 SER B O 1
ATOM 2349 N N . PHE B 1 122 ? -8.023 5.477 -3.117 1 93.12 122 PHE B N 1
ATOM 2350 C CA . PHE B 1 122 ? -8.383 5.395 -1.706 1 93.12 122 PHE B CA 1
ATOM 2351 C C . PHE B 1 122 ? -8.289 3.955 -1.21 1 93.12 122 PHE B C 1
ATOM 2353 O O . PHE B 1 122 ? -7.895 3.711 -0.069 1 93.12 122 PHE B O 1
ATOM 2360 N N . ARG B 1 123 ? -8.57 3.062 -2.029 1 92.81 123 ARG B N 1
ATOM 2361 C CA . ARG B 1 123 ? -8.523 1.656 -1.646 1 92.81 123 ARG B CA 1
ATOM 2362 C C . ARG B 1 123 ? -7.094 1.222 -1.337 1 92.81 123 ARG B C 1
ATOM 2364 O O . ARG B 1 123 ? -6.844 0.568 -0.323 1 92.81 123 ARG B O 1
ATOM 2371 N N . THR B 1 124 ? -6.176 1.578 -2.254 1 94.56 124 THR B N 1
ATOM 2372 C CA . THR B 1 124 ? -4.77 1.26 -2.031 1 94.56 124 THR B CA 1
ATOM 2373 C C . THR B 1 124 ? -4.262 1.923 -0.753 1 94.56 124 THR B C 1
ATOM 2375 O O . THR B 1 124 ? -3.559 1.295 0.041 1 94.56 124 THR B O 1
ATOM 2378 N N . LEU B 1 125 ? -4.695 3.113 -0.535 1 97.12 125 LEU B N 1
ATOM 2379 C CA . LEU B 1 125 ? -4.285 3.822 0.672 1 97.12 125 LEU B CA 1
ATOM 2380 C C . LEU B 1 125 ? -4.852 3.15 1.918 1 97.12 125 LEU B C 1
ATOM 2382 O O . LEU B 1 125 ? -4.211 3.141 2.971 1 97.12 125 LEU B O 1
ATOM 2386 N N . THR B 1 126 ? -6.09 2.643 1.796 1 97.25 126 THR B N 1
ATOM 2387 C CA . THR B 1 126 ? -6.68 1.89 2.896 1 97.25 126 THR B CA 1
ATOM 2388 C C . THR B 1 126 ? -5.836 0.664 3.227 1 97.25 126 THR B C 1
ATOM 2390 O O . THR B 1 126 ? -5.598 0.366 4.398 1 97.25 126 THR B O 1
ATOM 2393 N N . HIS B 1 127 ? -5.32 0.013 2.236 1 96.88 127 HIS B N 1
ATOM 2394 C CA . HIS B 1 127 ? -4.484 -1.164 2.451 1 96.88 127 HIS B CA 1
ATOM 2395 C C . HIS B 1 127 ? -3.16 -0.789 3.105 1 96.88 127 HIS B C 1
ATOM 2397 O O . HIS B 1 127 ? -2.65 -1.527 3.951 1 96.88 127 HIS B O 1
ATOM 2403 N N . ILE B 1 128 ? -2.652 0.344 2.775 1 97.62 128 ILE B N 1
ATOM 2404 C CA . ILE B 1 128 ? -1.333 0.763 3.236 1 97.62 128 ILE B CA 1
ATOM 2405 C C . ILE B 1 128 ? -1.438 1.346 4.645 1 97.62 128 ILE B C 1
ATOM 2407 O O . ILE B 1 128 ? -0.655 0.994 5.527 1 97.62 128 ILE B O 1
ATOM 2411 N N . PHE B 1 129 ? -2.465 2.143 4.875 1 98.31 129 PHE B N 1
ATOM 2412 C CA . PHE B 1 129 ? -2.494 2.938 6.098 1 98.31 129 PHE B CA 1
ATOM 2413 C C . PHE B 1 129 ? -3.529 2.393 7.07 1 98.31 129 PHE B C 1
ATOM 2415 O O . PHE B 1 129 ? -3.574 2.807 8.234 1 98.31 129 PHE B O 1
ATOM 2422 N N . ARG B 1 130 ? -4.395 1.523 6.613 1 97 130 ARG B N 1
ATOM 2423 C CA . ARG B 1 130 ? -5.457 0.971 7.445 1 97 130 ARG B CA 1
ATOM 2424 C C . ARG B 1 130 ? -6.43 2.061 7.883 1 97 130 ARG B C 1
ATOM 2426 O O . ARG B 1 130 ? -6.82 2.117 9.055 1 97 130 ARG B O 1
ATOM 2433 N N . VAL B 1 131 ? -6.766 2.941 7 1 96.69 131 VAL B N 1
ATOM 2434 C CA . VAL B 1 131 ? -7.785 3.973 7.152 1 96.69 131 VAL B CA 1
ATOM 2435 C C . VAL B 1 131 ? -8.906 3.744 6.137 1 96.69 131 VAL B C 1
ATOM 2437 O O . VAL B 1 131 ? -8.648 3.592 4.941 1 96.69 131 VAL B O 1
ATOM 2440 N N . PRO B 1 132 ? -10.133 3.641 6.68 1 94.12 132 PRO B N 1
ATOM 2441 C CA . PRO B 1 132 ? -11.234 3.336 5.762 1 94.12 132 PRO B CA 1
ATOM 2442 C C . PRO B 1 132 ? -11.469 4.441 4.734 1 94.12 132 PRO B C 1
ATOM 2444 O O . PRO B 1 132 ? -11.297 5.621 5.043 1 94.12 132 PRO B O 1
ATOM 2447 N N . LYS B 1 133 ? -11.992 4.066 3.555 1 93.31 133 LYS B N 1
ATOM 2448 C CA . LYS B 1 133 ? -12.211 4.961 2.42 1 93.31 133 LYS B CA 1
ATOM 2449 C C . LYS B 1 133 ? -13.109 6.133 2.809 1 93.31 133 LYS B C 1
ATOM 2451 O O . LYS B 1 133 ? -12.805 7.285 2.504 1 93.31 133 LYS B O 1
ATOM 2456 N N . PRO B 1 134 ? -14.273 5.91 3.467 1 91.62 134 PRO B N 1
ATOM 2457 C CA . PRO B 1 134 ? -15.133 7.043 3.8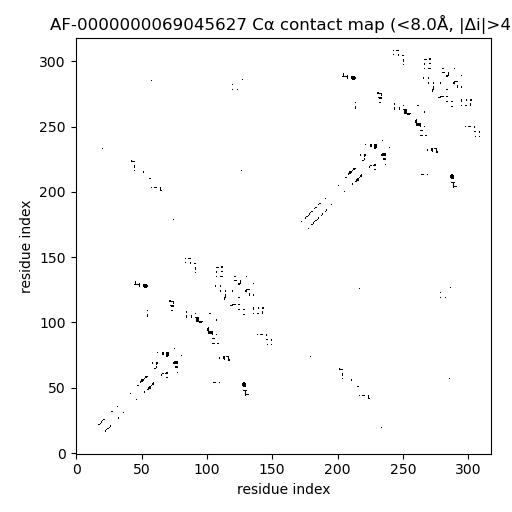12 1 91.62 134 PRO B CA 1
ATOM 2458 C C . PRO B 1 134 ? -14.422 8.07 4.699 1 91.62 134 PRO B C 1
ATOM 2460 O O . PRO B 1 134 ? -14.656 9.273 4.555 1 91.62 134 PRO B O 1
ATOM 2463 N N . SER B 1 135 ? -13.586 7.57 5.613 1 95.56 135 SER B N 1
ATOM 2464 C CA . SER B 1 135 ? -12.836 8.5 6.457 1 95.56 135 SER B CA 1
ATOM 2465 C C . SER B 1 135 ? -11.883 9.352 5.633 1 95.56 135 SER B C 1
ATOM 2467 O O . SER B 1 135 ? -11.789 10.562 5.84 1 95.56 135 SER B O 1
ATOM 2469 N N . ILE B 1 136 ? -11.188 8.711 4.66 1 96 136 ILE B N 1
ATOM 2470 C CA . ILE B 1 136 ? -10.258 9.438 3.805 1 96 136 ILE B CA 1
ATOM 2471 C C . ILE B 1 136 ? -11.008 10.523 3.033 1 96 136 ILE B C 1
ATOM 2473 O O . ILE B 1 136 ? -10.578 11.68 3.002 1 96 136 ILE B O 1
ATOM 2477 N N . SER B 1 137 ? -12.109 10.141 2.473 1 95.38 137 SER B N 1
ATOM 2478 C CA . SER B 1 137 ? -12.906 11.078 1.687 1 95.38 137 SER B CA 1
ATOM 2479 C C . SER B 1 137 ? -13.344 12.273 2.525 1 95.38 137 SER B C 1
ATOM 2481 O O . SER B 1 137 ? -13.414 13.398 2.023 1 95.38 137 SER B O 1
ATOM 2483 N N . THR B 1 138 ? -13.586 12 3.748 1 94.88 138 THR B N 1
ATOM 2484 C CA . THR B 1 138 ? -14.125 13.023 4.641 1 94.88 138 THR B CA 1
ATOM 2485 C C . THR B 1 138 ? -13.023 13.977 5.098 1 94.88 138 THR B C 1
ATOM 2487 O O . THR B 1 138 ? -13.195 15.195 5.074 1 94.88 138 THR B O 1
ATOM 2490 N N . PHE B 1 139 ? -11.883 13.383 5.5 1 95.56 139 PHE B N 1
ATOM 2491 C CA . PHE B 1 139 ? -10.914 14.281 6.113 1 95.56 139 PHE B CA 1
ATOM 2492 C C . PHE B 1 139 ? -9.992 14.891 5.055 1 95.56 139 PHE B C 1
ATOM 2494 O O . PHE B 1 139 ? -9.281 15.852 5.332 1 95.56 139 PHE B O 1
ATOM 2501 N N . LEU B 1 140 ? -9.93 14.383 3.918 1 96.06 140 LEU B N 1
ATOM 2502 C CA . LEU B 1 140 ? -8.984 14.805 2.893 1 96.06 140 LEU B CA 1
ATOM 2503 C C . LEU B 1 140 ? -9.156 16.281 2.564 1 96.06 140 LEU B C 1
ATOM 2505 O O . LEU B 1 140 ? -8.195 17.062 2.621 1 96.06 140 LEU B O 1
ATOM 2509 N N . PRO B 1 141 ? -10.375 16.75 2.277 1 93 141 PRO B N 1
ATOM 2510 C CA . PRO B 1 141 ? -10.539 18.172 1.994 1 93 141 PRO B CA 1
ATOM 2511 C C . PRO B 1 141 ? -10.172 19.062 3.182 1 93 141 PRO B C 1
ATOM 2513 O O . PRO B 1 141 ? -9.617 20.156 3 1 93 141 PRO B O 1
ATOM 2516 N N . GLU B 1 142 ? -10.445 18.609 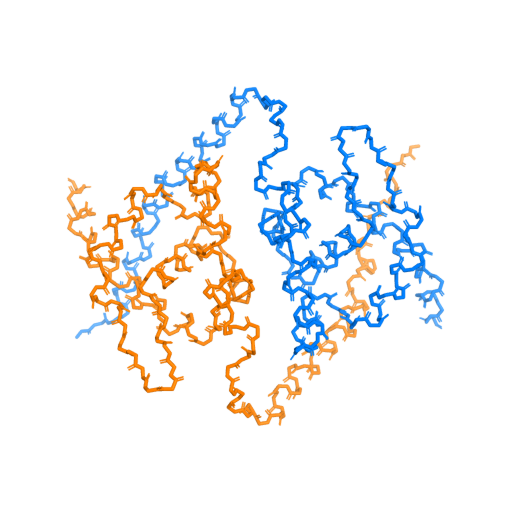4.352 1 96.06 142 GLU B N 1
ATOM 2517 C CA . GLU B 1 142 ? -10.117 19.344 5.566 1 96.06 142 GLU B CA 1
ATOM 2518 C C . GLU B 1 142 ? -8.609 19.516 5.723 1 96.06 142 GLU B C 1
ATOM 2520 O O . GLU B 1 142 ? -8.133 20.594 6.07 1 96.06 142 GLU B O 1
ATOM 2525 N N . VAL B 1 143 ? -7.906 18.438 5.48 1 96.62 143 VAL B N 1
ATOM 2526 C CA . VAL B 1 143 ? -6.453 18.453 5.598 1 96.62 143 VAL B CA 1
ATOM 2527 C C . VAL B 1 143 ? -5.863 19.391 4.547 1 96.62 143 VAL B C 1
ATOM 2529 O O . VAL B 1 143 ? -4.988 20.203 4.852 1 96.62 143 VAL B O 1
ATOM 2532 N N . LEU B 1 144 ? -6.406 19.266 3.363 1 93.94 144 LEU B N 1
ATOM 2533 C CA . LEU B 1 144 ? -5.914 20.125 2.287 1 93.94 144 LEU B CA 1
ATOM 2534 C C . LEU B 1 144 ? -6.184 21.594 2.588 1 93.94 144 LEU B C 1
ATOM 2536 O O . LEU B 1 144 ? -5.328 22.453 2.348 1 93.94 144 LEU B O 1
ATOM 2540 N N . ASP B 1 145 ? -7.332 21.859 3.141 1 91.12 145 ASP B N 1
ATOM 2541 C CA . ASP B 1 145 ? -7.668 23.219 3.535 1 91.12 145 ASP B CA 1
ATOM 2542 C C . ASP B 1 145 ? -6.711 23.734 4.609 1 91.12 145 ASP B C 1
ATOM 2544 O O . ASP B 1 145 ? -6.254 24.875 4.547 1 91.12 145 ASP B O 1
ATOM 2548 N N . ALA B 1 146 ? -6.457 22.938 5.559 1 94.81 146 ALA B N 1
ATOM 2549 C CA . ALA B 1 146 ? -5.562 23.312 6.648 1 94.81 146 ALA B CA 1
ATOM 2550 C C . ALA B 1 146 ? -4.152 23.578 6.137 1 94.81 146 ALA B C 1
ATOM 2552 O O . ALA B 1 146 ? -3.49 24.516 6.582 1 94.81 146 ALA B O 1
ATOM 2553 N N . ILE B 1 147 ? -3.686 22.703 5.211 1 91.06 147 ILE B N 1
ATOM 2554 C CA . ILE B 1 147 ? -2.371 22.891 4.609 1 91.06 147 ILE B CA 1
ATOM 2555 C C . ILE B 1 147 ? -2.346 24.219 3.85 1 91.06 147 ILE B C 1
ATOM 2557 O O . ILE B 1 147 ? -1.394 25 3.973 1 91.06 147 ILE B O 1
ATOM 2561 N N . TYR B 1 148 ? -3.393 24.469 3.15 1 85.56 148 TYR B N 1
ATOM 2562 C CA . TYR B 1 148 ? -3.492 25.703 2.371 1 85.56 148 TYR B CA 1
ATOM 2563 C C . TYR B 1 148 ? -3.451 26.922 3.279 1 85.56 148 TYR B C 1
ATOM 2565 O O . TYR B 1 148 ? -2.719 27.875 3.012 1 85.56 148 TYR B O 1
ATOM 2573 N N . ASP B 1 149 ? -4.211 26.906 4.27 1 88.38 149 ASP B N 1
ATOM 2574 C CA . ASP B 1 149 ? -4.27 28.016 5.211 1 88.38 149 ASP B CA 1
ATOM 2575 C C . ASP B 1 149 ? -2.898 28.297 5.824 1 88.38 149 ASP B C 1
ATOM 2577 O O . ASP B 1 149 ? -2.549 29.453 6.078 1 88.38 149 ASP B O 1
ATOM 2581 N N . PHE B 1 150 ? -2.191 27.25 6.109 1 87.62 150 PHE B N 1
ATOM 2582 C CA . PHE B 1 150 ? -0.873 27.375 6.719 1 87.62 150 PHE B CA 1
ATOM 2583 C C . PHE B 1 150 ? 0.134 27.938 5.723 1 87.62 150 PHE B C 1
ATOM 2585 O O . PHE B 1 150 ? 0.954 28.781 6.074 1 87.62 150 PHE B O 1
ATOM 2592 N N . LEU B 1 151 ? 0.001 27.531 4.457 1 83.06 151 LEU B N 1
ATOM 2593 C CA . LEU B 1 151 ? 1.062 27.812 3.498 1 83.06 151 LEU B CA 1
ATOM 2594 C C . LEU B 1 151 ? 0.713 29.031 2.646 1 83.06 151 LEU B C 1
ATOM 2596 O O . LEU B 1 151 ? 1.573 29.578 1.947 1 83.06 151 LEU B O 1
ATOM 2600 N N . LYS B 1 152 ? -0.465 29.484 2.637 1 76.75 152 LYS B N 1
ATOM 2601 C CA . LYS B 1 152 ? -0.948 30.516 1.725 1 76.75 152 LYS B CA 1
ATOM 2602 C C . LYS B 1 152 ? -0.08 31.766 1.805 1 76.75 152 LYS B C 1
ATOM 2604 O O . LYS B 1 152 ? 0.17 32.406 0.791 1 76.75 152 LYS B O 1
ATOM 2609 N N . ASP B 1 153 ? 0.404 32.094 2.943 1 72.88 153 ASP B N 1
ATOM 2610 C CA . ASP B 1 153 ? 1.218 33.281 3.086 1 72.88 153 ASP B CA 1
ATOM 2611 C C . ASP B 1 153 ? 2.611 33.094 2.498 1 72.88 153 ASP B C 1
ATOM 2613 O O . ASP B 1 153 ? 3.266 34.031 2.086 1 72.88 153 ASP B O 1
ATOM 2617 N N . TYR B 1 154 ? 3.02 31.859 2.527 1 62.44 154 TYR B N 1
ATOM 2618 C CA . TYR B 1 154 ? 4.32 31.531 1.95 1 62.44 154 TYR B CA 1
ATOM 2619 C C . TYR B 1 154 ? 4.246 31.484 0.429 1 62.44 154 TYR B C 1
ATOM 2621 O O . TYR B 1 154 ? 5.246 31.719 -0.255 1 62.44 154 TYR B O 1
ATOM 2629 N N . ILE B 1 155 ? 3.176 31.094 -0.069 1 55 155 ILE B N 1
ATOM 2630 C CA . ILE B 1 155 ? 2.963 30.969 -1.507 1 55 155 ILE B CA 1
ATOM 2631 C C . ILE B 1 155 ? 2.787 32.375 -2.123 1 55 155 ILE B C 1
ATOM 2633 O O . ILE B 1 155 ? 3.309 32.625 -3.205 1 55 155 ILE B O 1
ATOM 2637 N N . LYS B 1 156 ? 2.1 33.219 -1.565 1 49.91 156 LYS B N 1
ATOM 2638 C CA . LYS B 1 156 ? 1.866 34.562 -2.035 1 49.91 156 LYS B CA 1
ATOM 2639 C C . LYS B 1 156 ? 3.17 35.375 -2.098 1 49.91 156 LYS B C 1
ATOM 2641 O O . LYS B 1 156 ? 3.316 36.281 -2.924 1 49.91 156 LYS B O 1
ATOM 2646 N N . VAL B 1 157 ? 3.973 35.062 -1.208 1 46.28 157 VAL B N 1
ATOM 2647 C CA . VAL B 1 157 ? 5.16 35.906 -1.164 1 46.28 157 VAL B CA 1
ATOM 2648 C C . VAL B 1 157 ? 5.988 35.719 -2.432 1 46.28 157 VAL B C 1
ATOM 2650 O O . VAL B 1 157 ? 6.844 36.531 -2.76 1 46.28 157 VAL B O 1
ATOM 2653 N N . ARG B 1 158 ? 6.051 34.625 -2.977 1 41.88 158 ARG B N 1
ATOM 2654 C CA . ARG B 1 158 ? 6.926 34.531 -4.141 1 41.88 158 ARG B CA 1
ATOM 2655 C C . ARG B 1 158 ? 6.324 35.25 -5.344 1 41.88 158 ARG B C 1
ATOM 2657 O O . ARG B 1 158 ? 6.195 34.656 -6.422 1 41.88 158 ARG B O 1
ATOM 2664 N N . LYS B 1 159 ? 5.555 36.375 -5.203 1 35.34 159 LYS B N 1
ATOM 2665 C CA . LYS B 1 159 ? 5.387 37.312 -6.312 1 35.34 159 LYS B CA 1
ATOM 2666 C C . LYS B 1 159 ? 6.637 38.156 -6.504 1 35.34 159 LYS B C 1
ATOM 2668 O O . LYS B 1 159 ? 7.301 38.531 -5.531 1 35.34 159 LYS B O 1
#

Nearest PDB structures (foldseek):
  5cm3-assembly1_A  TM=6.298E-01  e=8.137E-01  Escherichia coli
  6kon-assembly1_F  TM=4.437E-01  e=8.591E-01  Mycobacterium tuberculosis H37Rv
  6kvg-assembly1_A  TM=5.015E-01  e=1.256E+00  Homo sapiens
  7mq8-assembly1_NJ  TM=4.373E-01  e=2.685E+00  Homo sapiens
  4nhw-assembly1_B  TM=2.624E-01  e=2.409E+00  Sinorhizobium meliloti 2011

Secondary structure (DSSP, 8-state):
--HHHHHHHHHHHHHHHHHHHHHHHHHHHHHHHHS--------HHHHTHHHHSTTTTHHHHHHHH-HHHHHHHHSS-HHHHHHHHHHHHHHHPPPPPSSSPPPPHHHHHHHHHHHHHH---HHHHHHHH---HHHHHHHHHHHHHHHHHHHHHHHHT--/--S-S-S--TTTTTTTTHHHHHHHHHHHHHHHHHS--------HHHHTHHHHSTTTTHHHHHHHH-HHHHHHHHSS-HHHHHHHHHHHHHHHPPPPPSSSPPPPHHHHHHHHHHHHHH---HHHHHHHH---HHHHHHHHHHHHHHHHHHHHHHHHTT-

Organism: Acyrthosiphon pisum (NCBI:txid7029)

Solvent-accessible surface area (backbone atoms only — not comparable to full-atom values): 17746 Å² total; per-residue (Å²): 142,69,71,67,59,58,56,54,51,56,54,53,50,53,52,58,56,40,40,56,47,47,47,44,49,48,43,48,52,46,44,56,66,63,44,69,76,60,83,69,70,81,52,71,73,39,72,39,24,82,71,67,6,26,76,64,38,58,50,47,45,22,61,75,74,32,53,67,58,31,21,55,48,43,64,42,48,71,68,58,49,52,53,51,46,71,72,32,33,81,79,58,43,61,75,63,50,96,89,44,77,47,72,47,37,65,55,54,49,51,51,46,34,27,36,72,44,66,63,56,52,58,66,57,46,22,72,46,41,28,44,58,51,72,56,49,68,60,46,42,60,52,50,51,48,43,52,43,67,69,41,49,68,65,58,61,58,78,107,144,84,83,68,73,37,91,40,68,69,29,93,26,60,58,66,63,34,37,57,40,44,46,42,47,48,41,45,50,46,44,56,66,63,44,71,76,60,83,68,71,82,52,70,73,39,70,39,24,84,71,68,4,27,76,66,37,57,51,47,46,22,61,75,75,33,55,67,57,32,21,55,47,43,65,40,48,72,67,56,48,52,53,52,46,72,74,33,31,82,80,57,44,61,76,63,50,98,89,43,79,48,71,47,37,65,55,53,50,50,51,46,34,26,36,71,45,66,63,56,50,59,66,56,45,22,71,44,40,29,45,59,52,70,57,48,66,60,47,41,62,53,47,53,48,42,51,43,68,70,41,48,69,66,61,60,57,78,110

Foldseek 3Di:
DPPPVVVVVVVVVVVVVVVVVVVVVVVVVVCVVPPPVPPPDQDPVLLCLVPQACLNPVLVCCLVPPQPVNCLQQVDGPVVLVVLLVQQQVQQADDQDPVGGDDHSSLLNSLLRSCVRPVDDLVVSCVRRSDDSVVNVVRNVSSVVSSCVVCVVVVVVVD/DDCPPPVPVVPCPPVVVVVVVVVVVVVVVVCVVPPPVPPPDQDPQLLCLVPQACLNPVLVCCLVPPQPVNCLQQVDGPVVLVVLLVQQQVQQADDQDPVGGDDHSSLLNSLLRSCVRPVDDLVVSCVRRSDDSVVNVVRNVSSVVSSCVVCVVVVVVVD

pLDDT: mean 78.63, std 22.41, range [28.88, 98.75]